Protein 2W2J (pdb70)

InterPro domains:
  IPR001148 Alpha carbonic anhydrase domain [PF00194] (36-288)
  IPR001148 Alpha carbonic anhydrase domain [PS51144] (27-289)
  IPR001148 Alpha carbonic anhydrase domain [SM01057] (29-289)
  IPR018338 Carbonic anhydrase, alpha-class, conserved site [PS00162] (127-143)
  IPR023561 Carbonic anhydrase, alpha-class [PTHR18952] (27-283)
  IPR036398 Alpha carbonic anhydrase domain superfamily [G3DSA:3.10.200.10] (23-290)
  IPR036398 Alpha carbonic anhydrase domain superfamily [SSF51069] (28-289)
  IPR041877 Carbonic anhydrase-related protein VIII [cd03120] (35-289)

Sequence (268 aa):
EEEGVEWGYEEGVEWGLVFPDANGEYQSPINLNNSREARYDPSLLDVRRLSPNYVVCRDCCEVTTNDGHTIQVILKKSKKSVLSGGPLPQGHEFELYEVRFHWGRENQRGSEHTVNFKAFPMELHLLIHWNSTLFGSIDEAVGKPHGIAIIALFVQQIGKEHVGLKAVTEEILQDIQYKGKSKTIPCFNPNNTLLPDPLLRDYWVVYEGSLTIPPCSEGVTWILFRYPLTISQLQIEEEFRRRLRRTHVKGAELVEGCDGILGDNFRPTQPLSDRVIRAAFQ

CATH classification: 3.10.200.10

Secondary structure (DSSP, 8-state):
-TTS----SSSS--GGGT-GGGG-SS-S--EE-GGG-EE-GGGGSS--EEE---BSSEEEEE-SS-EEEE--S-SEEESTTSPTT--EEEEEEEEEE-SSTT---SSEETTB--SEEEEEEEEETTT-SSHHHHTTSTT-EEEEEEEEEESS--HHHHHHHTTGGGG-STTEEEEES-B-GGGGS--TT---EEEEEEE-SSTT--EEEEEEEESSPEEE-HHHHHHHTT-BSS-TTPPPPTT--SB--S--PPP---TTPPPEES--

Organism: Homo sapiens (NCBI:txid9606)

Nearest PDB structures (foldseek):
  2w2j-assembly1_A  TM=1.004E+00  e=1.366E-61  Homo sapiens
  6zr9-assembly1_A  TM=9.355E-01  e=5.273E-34  Homo sapiens
  1crm-assembly1_A  TM=9.340E-01  e=7.245E-30  Homo sapiens
  2nmx-assembly1_A  TM=8.909E-01  e=4.800E-30  Homo sapiens
  7pri-assembly2_BBB  TM=8.087E-01  e=4.553E-24  Schistosoma mansoni

B-factor: mean 27.1, std 12.76, range [6.45, 101.2]

Foldseek 3Di:
DVVPADDFDWDHDDLCVPQVQQPDDFADDAEAEPVQAAADQQLVVPPWDWQWDKFQWWKWADQLQWIKIAGDQPTWIDGRPADPPWTWGFGIKTKWAALDQQATDQYHYNNGHGGMKMKGKTATVVVDPDLVRLAQDASGIEIEMAGEHADDAQPLCCQPLVCLVQHQARPGMDRGRIHTCVSQAPDPVQFKWKWWWHFDQDPSGHTNYIYIYGPDHHYHHPSSVVSLFSHFSHGPPDDDDPRDDRTHHNSYRHHDDNRPIHMHINDD

Solvent-accessible surface area: 12419 Å² total; per-residue (Å²): 106,112,164,70,52,75,44,30,50,64,116,61,90,124,37,18,122,58,41,104,68,13,104,35,105,72,3,0,0,1,30,0,43,39,209,105,19,167,81,29,84,56,2,94,119,80,149,11,34,16,91,11,65,70,1,169,115,3,70,0,20,0,34,4,27,1,0,20,0,41,11,42,19,140,0,34,0,26,7,12,28,11,32,159,51,33,74,2,39,0,65,5,0,34,0,2,0,0,69,94,52,138,90,0,5,3,0,21,23,67,162,114,29,19,12,0,0,0,4,0,15,0,27,0,41,71,87,43,66,38,31,121,99,0,47,41,92,102,93,0,3,0,3,0,0,0,3,0,59,47,39,159,84,20,116,16,0,45,39,0,4,106,25,2,71,72,0,25,51,78,63,92,59,80,104,5,104,45,2,48,0,59,52,0,14,5,78,96,162,81,55,55,9,8,0,2,81,2,0,21,6,25,12,62,0,8,50,29,2,8,0,0,0,0,130,110,23,15,32,0,20,73,100,0,0,72,47,1,37,118,2,75,28,65,86,149,73,40,165,101,57,97,69,27,70,5,41,3,4,24,0,55,16,95,66,41,99,49,53,112,27,90,5,61,5,11,36,196

Radius of gyration: 17.71 Å; Cα contacts (8 Å, |Δi|>4): 703; chains: 1; bounding box: 44×37×47 Å

Structure (mmCIF, N/CA/C/O backbone):
data_2W2J
#
_entry.id   2W2J
#
_cell.length_a   44.267
_cell.length_b   73.854
_cell.length_c   87.908
_cell.angle_alpha   90.00
_cell.angle_beta   90.00
_cell.angle_gamma   90.00
#
_symmetry.space_group_name_H-M   'P 21 21 21'
#
loop_
_entity.id
_entity.type
_entity.pdbx_description
1 polymer 'CARBONIC ANHYDRASE-RELATED PROTEIN'
2 non-polymer 'CHLORIDE ION'
3 non-polymer GLYCEROL
4 non-polymer 'UNKNOWN ATOM OR ION'
5 water water
#
loop_
_atom_site.group_PDB
_atom_site.id
_atom_site.type_symbol
_atom_site.label_atom_id
_atom_site.label_alt_id
_atom_site.label_comp_id
_atom_site.label_asym_id
_atom_site.label_entity_id
_atom_site.label_seq_id
_atom_site.pdbx_PDB_ins_code
_atom_site.Cartn_x
_atom_site.Cartn_y
_atom_site.Cartn_z
_atom_site.occupancy
_atom_site.B_iso_or_equiv
_atom_site.auth_seq_id
_atom_site.auth_comp_id
_atom_site.auth_asym_id
_atom_site.auth_atom_id
_atom_site.pdbx_PDB_model_num
ATOM 1 N N . GLU A 1 24 ? 13.229 34.076 1.265 1.00 62.48 23 GLU A N 1
ATOM 2 C CA . GLU A 1 24 ? 14.212 33.180 1.863 1.00 64.63 23 GLU A CA 1
ATOM 3 C C . GLU A 1 24 ? 15.352 32.889 0.888 1.00 65.10 23 GLU A C 1
ATOM 4 O O . GLU A 1 24 ? 16.431 33.474 0.990 1.00 66.73 23 GLU A O 1
ATOM 6 N N . GLU A 1 25 ? 15.106 31.987 -0.058 1.00 62.75 24 GLU A N 1
ATOM 7 C CA . GLU A 1 25 ? 16.086 31.678 -1.097 1.00 59.03 24 GLU A CA 1
ATOM 8 C C . GLU A 1 25 ? 16.161 32.820 -2.107 1.00 52.34 24 GLU A C 1
ATOM 9 O O . GLU A 1 25 ? 17.042 32.853 -2.967 1.00 57.03 24 GLU A O 1
ATOM 11 N N . GLU A 1 26 ? 15.228 33.757 -1.987 1.00 51.30 25 GLU A N 1
ATOM 12 C CA . GLU A 1 26 ? 15.156 34.903 -2.877 1.00 41.85 25 GLU A CA 1
ATOM 13 C C . GLU A 1 26 ? 15.840 36.128 -2.265 1.00 43.67 25 GLU A C 1
ATOM 14 O O . GLU A 1 26 ? 15.560 37.265 -2.642 1.00 43.55 25 GLU A O 1
ATOM 20 N N . GLY A 1 27 ? 16.731 35.888 -1.310 1.00 44.22 26 GLY A N 1
ATOM 21 C CA . GLY A 1 27 ? 17.541 36.952 -0.744 1.00 46.12 26 GLY A CA 1
ATOM 22 C C . GLY A 1 27 ? 16.909 37.686 0.421 1.00 46.68 26 GLY A C 1
ATOM 23 O O . GLY A 1 27 ? 17.435 38.698 0.887 1.00 51.12 26 GLY A O 1
ATOM 24 N N . VAL A 1 28 ? 15.777 37.189 0.903 1.00 42.49 27 VAL A N 1
ATOM 25 C CA . VAL A 1 28 ? 15.113 37.849 2.017 1.00 38.98 27 VAL A CA 1
ATOM 26 C C . VAL A 1 28 ? 15.776 37.513 3.342 1.00 38.51 27 VAL A C 1
ATOM 27 O O . VAL A 1 28 ? 15.680 36.390 3.840 1.00 39.77 27 VAL A O 1
ATOM 31 N N . GLU A 1 29 ? 16.467 38.495 3.899 1.00 38.49 28 GLU A N 1
ATOM 32 C CA . GLU A 1 29 ? 16.989 38.371 5.242 1.00 43.20 28 GLU A CA 1
ATOM 33 C C . GLU A 1 29 ? 16.103 39.232 6.114 1.00 40.30 28 GLU A C 1
ATOM 34 O O . GLU A 1 29 ? 15.671 40.305 5.696 1.00 51.69 28 GLU A O 1
ATOM 36 N N . TRP A 1 30 ? 15.797 38.752 7.307 1.00 24.47 29 TRP A N 1
ATOM 37 C CA . TRP A 1 30 ? 15.083 39.568 8.265 1.00 23.42 29 TRP A CA 1
ATOM 38 C C . TRP A 1 30 ? 15.917 39.704 9.521 1.00 24.03 29 TRP A C 1
ATOM 39 O O . TRP A 1 30 ? 16.779 38.877 9.792 1.00 29.25 29 TRP A O 1
ATOM 50 N N . GLY A 1 31 ? 15.671 40.764 10.280 1.00 22.02 30 GLY A N 1
ATOM 51 C CA . GLY A 1 31 ? 16.419 41.023 11.489 1.00 19.92 30 GLY A CA 1
ATOM 52 C C . GLY A 1 31 ? 15.786 42.104 12.336 1.00 24.42 30 GLY A C 1
ATOM 53 O O . GLY A 1 31 ? 14.600 42.408 12.195 1.00 23.17 30 GLY A O 1
ATOM 54 N N . TYR A 1 32 ? 16.591 42.692 13.213 1.00 18.47 31 TYR A N 1
ATOM 55 C CA . TYR A 1 32 ? 16.084 43.613 14.220 1.00 20.17 31 TYR A CA 1
ATOM 56 C C . TYR A 1 32 ? 16.645 45.017 14.028 1.00 22.16 31 TYR A C 1
ATOM 57 O O . TYR A 1 32 ? 16.328 45.930 14.792 1.00 29.49 31 TYR A O 1
ATOM 66 N N . GLU A 1 33 ? 17.470 45.184 13.007 1.00 22.63 32 GLU A N 1
ATOM 67 C CA . GLU A 1 33 ? 18.064 46.492 12.735 1.00 20.57 32 GLU A CA 1
ATOM 68 C C . GLU A 1 33 ? 17.421 47.101 11.495 1.00 26.83 32 GLU A C 1
ATOM 69 O O . GLU A 1 33 ? 16.230 47.407 11.513 1.00 36.05 32 GLU A O 1
ATOM 75 N N . GLU A 1 34 ? 18.174 47.286 10.421 1.00 33.20 33 GLU A N 1
ATOM 76 C CA . GLU A 1 34 ? 17.566 47.774 9.188 1.00 43.48 33 GLU A CA 1
ATOM 77 C C . GLU A 1 34 ? 17.092 46.599 8.339 1.00 50.11 33 GLU A C 1
ATOM 78 O O . GLU A 1 34 ? 17.627 45.497 8.443 1.00 59.62 33 GLU A O 1
ATOM 84 N N . GLY A 1 35 ? 16.081 46.833 7.510 1.00 42.49 34 GLY A N 1
ATOM 85 C CA . GLY A 1 35 ? 15.501 45.782 6.692 1.00 37.65 34 GLY A CA 1
ATOM 86 C C . GLY A 1 35 ? 14.053 46.081 6.353 1.00 36.04 34 GLY A C 1
ATOM 87 O O . GLY A 1 35 ? 13.471 47.031 6.875 1.00 34.15 34 GLY A O 1
ATOM 88 N N . VAL A 1 36 ? 13.468 45.281 5.467 1.00 38.83 35 VAL A N 1
ATOM 89 C CA . VAL A 1 36 ? 12.068 45.460 5.102 1.00 39.62 35 VAL A CA 1
ATOM 90 C C . VAL A 1 36 ? 11.177 45.219 6.319 1.00 31.91 35 VAL A C 1
ATOM 91 O O . VAL A 1 36 ? 11.492 44.373 7.155 1.00 30.67 35 VAL A O 1
ATOM 95 N N . GLU A 1 37 ? 10.086 45.975 6.428 1.00 33.68 36 GLU A N 1
ATOM 96 C CA . GLU A 1 37 ? 9.074 45.716 7.449 1.00 29.60 36 GLU A CA 1
ATOM 97 C C . GLU A 1 37 ? 8.630 44.271 7.287 1.00 26.02 36 GLU A C 1
ATOM 98 O O . GLU A 1 37 ? 8.400 43.828 6.168 1.00 26.10 36 GLU A O 1
ATOM 104 N N . TRP A 1 38 ? 8.510 43.537 8.389 1.00 23.65 37 TRP A N 1
ATOM 105 C CA . TRP A 1 38 ? 8.247 42.097 8.282 1.00 25.26 37 TRP A CA 1
ATOM 106 C C . TRP A 1 38 ? 6.941 41.824 7.540 1.00 26.23 37 TRP A C 1
ATOM 107 O O . TRP A 1 38 ? 6.860 40.879 6.761 1.00 26.96 37 TRP A O 1
ATOM 118 N N 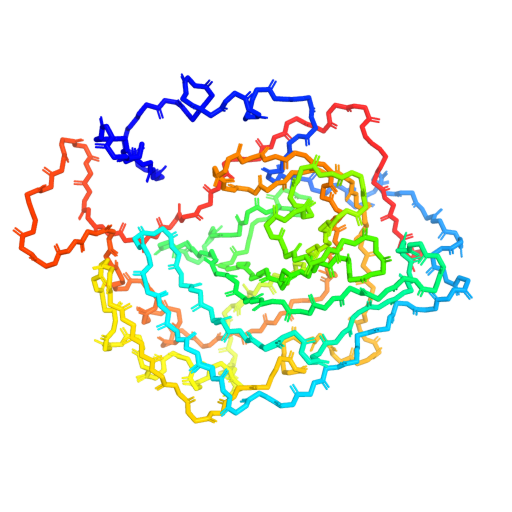. GLY A 1 39 ? 5.930 42.655 7.779 1.00 26.09 38 GLY A N 1
ATOM 119 C CA . GLY A 1 39 ? 4.624 42.482 7.160 1.00 24.00 38 GLY A CA 1
ATOM 120 C C . GLY A 1 39 ? 4.604 42.548 5.640 1.00 22.83 38 GLY A C 1
ATOM 121 O O . GLY A 1 39 ? 3.666 42.075 5.013 1.00 26.22 38 GLY A O 1
ATOM 122 N N . LEU A 1 40 ? 5.638 43.131 5.045 1.00 29.00 39 LEU A N 1
ATOM 123 C CA . LEU A 1 40 ? 5.730 43.227 3.592 1.00 30.13 39 LEU A CA 1
ATOM 124 C C . LEU A 1 40 ? 6.120 41.898 2.954 1.00 30.38 39 LEU A C 1
ATOM 125 O O . LEU A 1 40 ? 5.896 41.681 1.766 1.00 33.40 39 LEU A O 1
ATOM 130 N N . VAL A 1 41 ? 6.702 41.007 3.749 1.00 27.98 40 VAL A N 1
ATOM 131 C CA . VAL A 1 41 ? 7.215 39.745 3.235 1.00 32.37 40 VAL A CA 1
ATOM 132 C C . VAL A 1 41 ? 6.608 38.531 3.944 1.00 31.36 40 VAL A C 1
ATOM 133 O O . VAL A 1 41 ? 6.565 37.429 3.394 1.00 32.64 40 VAL A O 1
ATOM 137 N N . PHE A 1 42 ? 6.147 38.741 5.171 1.00 23.45 41 PHE A N 1
ATOM 138 C CA . PHE A 1 42 ? 5.534 37.689 5.967 1.00 21.32 41 PHE A CA 1
ATOM 139 C C . PHE A 1 42 ? 4.108 38.109 6.304 1.00 23.31 41 PHE A C 1
ATOM 140 O O . PHE A 1 42 ? 3.878 38.807 7.293 1.00 23.95 41 PHE A O 1
ATOM 148 N N . PRO A 1 43 ? 3.146 37.698 5.462 1.00 26.50 42 PRO A N 1
ATOM 149 C CA . PRO A 1 43 ? 1.757 38.164 5.540 1.00 27.98 42 PRO A CA 1
ATOM 150 C C . PRO A 1 43 ? 1.112 37.976 6.913 1.00 25.97 42 PRO A C 1
ATOM 151 O O . PRO A 1 43 ? 0.303 38.813 7.312 1.00 27.75 42 PRO A O 1
ATOM 155 N N . ASP A 1 44 ? 1.446 36.898 7.616 1.00 21.94 43 ASP A N 1
ATOM 156 C CA . ASP A 1 44 ? 0.863 36.653 8.935 1.00 20.33 43 ASP A CA 1
ATOM 157 C C . ASP A 1 44 ? 1.235 37.740 9.935 1.00 20.50 43 ASP A C 1
ATOM 158 O O . ASP A 1 44 ? 0.539 37.915 10.929 1.00 20.93 43 ASP A O 1
ATOM 163 N N . ALA A 1 45 ? 2.333 38.464 9.680 1.00 22.48 44 ALA A N 1
ATOM 164 C CA . ALA A 1 45 ? 2.793 39.515 10.589 1.00 21.02 44 ALA A CA 1
ATOM 165 C C . ALA A 1 45 ? 1.787 40.671 10.652 1.00 22.21 44 ALA A C 1
ATOM 166 O O . ALA A 1 45 ? 1.822 41.484 11.568 1.00 23.96 44 ALA A O 1
ATOM 168 N N . ASN A 1 46 ? 0.893 40.715 9.672 1.00 22.15 45 ASN A N 1
ATOM 169 C CA . ASN A 1 46 ? -0.147 41.734 9.579 1.00 24.34 45 ASN A CA 1
ATOM 170 C C . ASN A 1 46 ? -1.447 41.345 10.278 1.00 25.48 45 ASN A C 1
ATOM 171 O O . ASN A 1 46 ? -2.473 42.027 10.132 1.00 28.39 45 ASN A O 1
ATOM 176 N N . GLY A 1 47 ? -1.411 40.246 11.026 1.00 22.97 46 GLY A N 1
ATOM 177 C CA . GLY A 1 47 ? -2.581 39.777 11.748 1.00 20.54 46 GLY A CA 1
ATOM 178 C C . GLY A 1 47 ? -2.979 40.680 12.903 1.00 23.73 46 GLY A C 1
ATOM 179 O O . GLY A 1 47 ? -2.261 41.611 13.287 1.00 24.17 46 GLY A O 1
ATOM 180 N N . GLU A 1 48 ? -4.139 40.383 13.469 1.00 21.95 47 GLU A N 1
ATOM 181 C CA . GLU A 1 48 ? -4.727 41.209 14.509 1.00 26.88 47 GLU A CA 1
ATOM 182 C C . GLU A 1 48 ? -4.254 40.797 15.900 1.00 22.64 47 GLU A C 1
ATOM 183 O O . GLU A 1 48 ? -4.380 41.560 16.869 1.00 19.34 47 GLU A O 1
ATOM 189 N N . TYR A 1 49 ? -3.697 39.592 15.999 1.00 17.80 48 TYR A N 1
ATOM 190 C CA . TYR A 1 49 ? -3.408 39.018 17.301 1.00 14.24 48 TYR A CA 1
ATOM 191 C C . TYR A 1 49 ? -1.943 38.589 17.392 1.00 15.58 48 TYR A C 1
ATOM 192 O O . TYR A 1 49 ? -1.583 37.398 17.498 1.00 16.11 48 TYR A O 1
ATOM 201 N N . GLN A 1 50 ? -1.093 39.600 17.361 1.00 15.68 49 GLN A N 1
ATOM 202 C CA . GLN A 1 50 ? 0.345 39.365 17.326 1.00 15.19 49 GLN A CA 1
ATOM 203 C C . GLN A 1 50 ? 1.002 39.417 18.707 1.00 14.06 49 GLN A C 1
ATOM 204 O O . GLN A 1 50 ? 0.411 39.892 19.683 1.00 15.18 49 GLN A O 1
ATOM 210 N N . SER A 1 51 ? 2.246 38.937 18.769 1.00 13.45 50 SER A N 1
ATOM 211 C CA . SER A 1 51 ? 3.040 38.920 19.996 1.00 12.77 50 SER A CA 1
ATOM 212 C C . SER A 1 51 ? 4.408 39.528 19.677 1.00 10.69 50 SER A C 1
ATOM 213 O O . SER A 1 51 ? 4.838 39.498 18.527 1.00 14.95 50 SER A O 1
ATOM 216 N N . PRO A 1 52 ? 5.100 40.073 20.685 1.00 10.56 51 PRO A N 1
ATOM 217 C CA . PRO A 1 52 ? 4.731 40.086 22.094 1.00 10.66 51 PRO A CA 1
ATOM 218 C C . PRO A 1 52 ? 3.812 41.254 22.420 1.00 12.68 51 PRO A C 1
ATOM 219 O O . PRO A 1 52 ? 3.430 42.013 21.526 1.00 13.63 51 PRO A O 1
ATOM 223 N N . ILE A 1 53 ? 3.467 41.375 23.691 1.00 13.17 52 ILE A N 1
ATOM 224 C CA . ILE A 1 53 ? 2.596 42.447 24.159 1.00 13.22 52 ILE A CA 1
ATOM 225 C C . ILE A 1 53 ? 3.125 42.956 25.482 1.00 14.68 52 ILE A C 1
ATOM 226 O O . ILE A 1 53 ? 3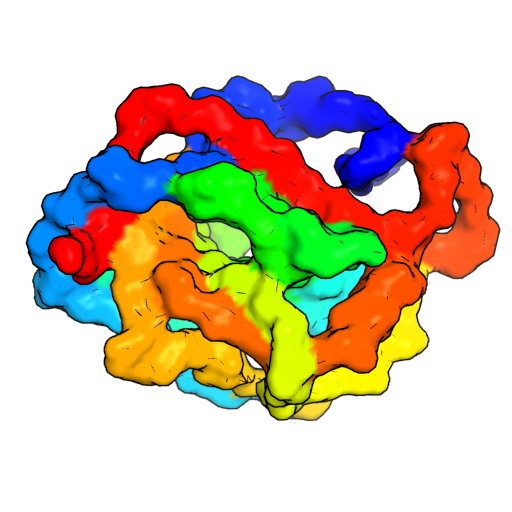.980 42.320 26.110 1.00 13.24 52 ILE A O 1
ATOM 231 N N . ASN A 1 54 ? 2.632 44.117 25.895 1.00 11.88 53 ASN A N 1
ATOM 232 C CA . ASN A 1 54 ? 2.727 44.511 27.281 1.00 13.99 53 ASN A CA 1
ATOM 233 C C . ASN A 1 54 ? 1.614 43.855 28.061 1.00 17.19 53 ASN A C 1
ATOM 234 O O . ASN A 1 54 ? 0.444 43.901 27.668 1.00 18.75 53 ASN A O 1
ATOM 239 N N . LEU A 1 55 ? 1.982 43.263 29.186 1.00 16.74 54 LEU A N 1
ATOM 240 C CA . LEU A 1 55 ? 1.024 42.638 30.071 1.00 16.8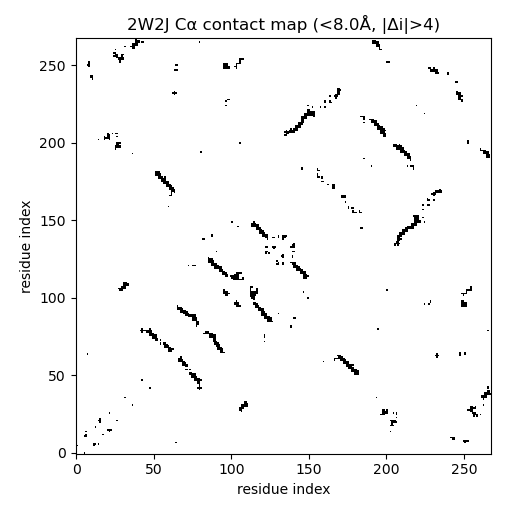0 54 LEU A CA 1
ATOM 241 C C . LEU A 1 55 ? 0.772 43.557 31.259 1.00 19.31 54 LEU A C 1
ATOM 242 O O . LEU A 1 55 ? 1.633 43.743 32.114 1.00 18.90 54 LEU A O 1
ATOM 247 N N A ASN A 1 56 ? -0.432 44.109 31.299 0.50 19.58 55 ASN A N 1
ATOM 248 N N B ASN A 1 56 ? -0.395 44.185 31.308 0.50 20.34 55 ASN A N 1
ATOM 249 C CA A ASN A 1 56 ? -0.874 44.937 32.402 0.50 22.06 55 ASN A CA 1
ATOM 250 C CA B ASN A 1 56 ? -0.714 45.007 32.468 0.50 21.60 55 ASN A CA 1
ATOM 251 C C A ASN A 1 56 ? -1.448 43.997 33.445 0.50 22.51 55 ASN A C 1
ATOM 252 C C B ASN A 1 56 ? -1.448 44.134 33.475 0.50 21.96 55 ASN A C 1
ATOM 253 O O A ASN A 1 56 ? -2.490 43.382 33.212 0.50 19.74 55 ASN A O 1
ATOM 254 O O B ASN A 1 56 ? -2.579 43.706 33.243 0.50 20.67 55 ASN A O 1
ATOM 263 N N . SER A 1 57 ? -0.768 43.852 34.578 1.00 23.73 56 SER A N 1
ATOM 264 C CA . SER A 1 57 ? -1.180 42.836 35.527 1.00 21.51 56 SER A CA 1
ATOM 265 C C . SER A 1 57 ? -2.563 43.091 36.105 1.00 24.62 56 SER A C 1
ATOM 266 O O . SER A 1 57 ? -3.291 42.142 36.408 1.00 24.25 56 SER A O 1
ATOM 269 N N . ARG A 1 58 ? -2.939 44.360 36.210 1.00 22.23 57 ARG A N 1
ATOM 270 C CA . ARG A 1 58 ? -4.247 44.721 36.766 1.00 22.87 57 ARG A CA 1
ATOM 271 C C . ARG A 1 58 ? -5.402 44.419 35.817 1.00 28.10 57 ARG A C 1
ATOM 272 O O . ARG A 1 58 ? -6.543 44.280 36.249 1.00 32.70 57 ARG A O 1
ATOM 280 N N . GLU A 1 59 ? -5.111 44.334 34.525 1.00 24.58 58 GLU A N 1
ATOM 281 C CA . GLU A 1 59 ? -6.130 44.024 33.535 1.00 24.92 58 GLU A CA 1
ATOM 282 C C . GLU A 1 59 ? -6.297 42.519 33.327 1.00 22.65 58 GLU A C 1
ATOM 283 O O . GLU A 1 59 ? -7.228 42.087 32.651 1.00 25.00 58 GLU A O 1
ATOM 289 N N . ALA A 1 60 ? -5.387 41.718 33.883 1.00 21.61 59 ALA A N 1
ATOM 290 C CA . ALA A 1 60 ? -5.504 40.260 33.772 1.00 20.38 59 ALA A CA 1
ATOM 291 C C . ALA A 1 60 ? -6.714 39.751 34.541 1.00 21.72 59 ALA A C 1
ATOM 292 O O . ALA A 1 60 ? -6.975 40.187 35.656 1.00 23.53 59 ALA A O 1
ATOM 294 N N . ARG A 1 61 ? -7.441 38.809 33.957 1.00 19.78 60 ARG A N 1
ATOM 295 C CA . ARG A 1 61 ? -8.651 38.327 34.595 1.00 19.55 60 ARG A CA 1
ATOM 296 C C . ARG A 1 61 ? -8.374 36.949 35.168 1.00 20.58 60 ARG A C 1
ATOM 297 O O . ARG A 1 61 ? -7.949 36.051 34.448 1.00 21.23 60 ARG A O 1
ATOM 305 N N . TYR A 1 62 ? -8.583 36.787 36.468 1.00 21.73 61 TYR A N 1
ATOM 306 C CA . TYR A 1 62 ? -8.480 35.468 37.083 1.00 24.68 61 TYR A CA 1
ATOM 307 C C . TYR A 1 62 ? -9.489 34.487 36.474 1.00 24.12 61 TYR A C 1
ATOM 308 O O . TYR A 1 62 ? -10.685 34.767 36.441 1.00 21.91 61 TYR A O 1
ATOM 317 N N . ASP A 1 63 ? -8.990 33.348 35.994 1.00 20.96 62 ASP A N 1
ATOM 318 C CA . ASP A 1 63 ? -9.820 32.256 35.490 1.00 20.68 62 ASP A CA 1
ATOM 319 C C . ASP A 1 63 ? -9.638 30.990 36.323 1.00 26.93 62 ASP A C 1
ATOM 320 O O . ASP A 1 63 ? -8.652 30.266 36.168 1.00 26.64 62 ASP A O 1
ATOM 325 N N . PRO A 1 64 ? -10.607 30.705 37.204 1.00 26.35 63 PRO A N 1
ATOM 326 C CA . PRO A 1 64 ? -10.464 29.571 38.115 1.00 24.79 63 PRO A CA 1
ATOM 327 C C . PRO A 1 64 ? -10.313 28.270 37.344 1.00 23.86 63 PRO A C 1
ATOM 328 O O . PRO A 1 64 ? -9.770 27.306 37.884 1.00 27.83 63 PRO A O 1
ATOM 332 N N . SER A 1 65 ? -10.771 28.238 36.095 1.00 23.12 64 SER A N 1
ATOM 333 C CA . SER A 1 65 ? -10.702 26.999 35.321 1.00 25.19 64 SER A CA 1
ATOM 334 C C . SER A 1 65 ? -9.269 26.605 34.928 1.00 24.21 64 SER A C 1
ATOM 335 O O . SER A 1 65 ? -9.026 25.460 34.554 1.00 23.16 64 SER A O 1
ATOM 338 N N . LEU A 1 66 ? -8.322 27.539 35.024 1.00 23.08 65 LEU A N 1
ATOM 339 C CA . LEU A 1 66 ? -6.908 27.214 34.761 1.00 19.61 65 LEU A CA 1
ATOM 340 C C . LEU A 1 66 ? -6.303 26.273 35.803 1.00 24.22 65 LEU A C 1
ATOM 341 O O . LEU A 1 66 ? -5.185 25.764 35.634 1.00 23.95 65 LEU A O 1
ATOM 346 N N . LEU A 1 67 ? -7.043 26.062 36.883 1.00 24.96 66 LEU A N 1
ATOM 347 C CA . LEU A 1 67 ? -6.594 25.218 37.974 1.00 28.80 66 LEU A CA 1
ATOM 348 C C . LEU A 1 67 ? -7.284 23.859 37.953 1.00 28.21 66 LEU A C 1
ATOM 349 O O . LEU A 1 67 ? -6.944 22.982 38.749 1.00 32.00 66 LEU A O 1
ATOM 354 N N . ASP A 1 68 ? -8.236 23.680 37.035 1.00 25.21 67 ASP A N 1
ATOM 355 C CA . ASP A 1 68 ? -8.976 22.414 36.921 1.00 30.81 67 ASP A CA 1
ATOM 356 C C . ASP A 1 68 ? -7.999 21.254 36.783 1.00 31.16 67 ASP A C 1
ATOM 357 O O . ASP A 1 68 ? -8.147 20.204 37.417 1.00 32.71 67 ASP A O 1
ATOM 362 N N . VAL A 1 69 ? -7.015 21.447 35.912 1.00 25.84 68 VAL A N 1
ATOM 363 C CA . VAL A 1 69 ? -5.854 20.574 35.823 1.00 24.55 68 VAL A CA 1
ATOM 364 C C . VAL A 1 69 ? -4.649 21.492 35.903 1.00 27.77 68 VAL A C 1
ATOM 365 O O . VAL A 1 69 ? -4.448 22.334 35.026 1.00 27.37 68 VAL A O 1
ATOM 369 N N A ARG A 1 70 ? -3.860 21.352 36.963 0.50 29.67 69 ARG A N 1
ATOM 370 N N B ARG A 1 70 ? -3.855 21.341 36.960 0.50 29.65 69 ARG A N 1
ATOM 371 C CA A ARG A 1 70 ? -2.692 22.209 37.148 0.50 30.84 69 ARG A CA 1
ATOM 372 C CA B ARG A 1 70 ? -2.670 22.177 37.149 0.50 31.19 69 ARG A CA 1
ATOM 373 C C A ARG A 1 70 ? -1.729 22.089 35.977 0.50 28.03 69 ARG A C 1
ATOM 374 C C B ARG A 1 70 ? -1.751 22.088 35.942 0.50 28.01 69 ARG A C 1
ATOM 375 O O A ARG A 1 70 ? -1.475 20.996 35.472 0.50 26.32 69 ARG A O 1
ATOM 376 O O B ARG A 1 70 ? -1.548 21.014 35.378 0.50 26.24 69 ARG A O 1
ATOM 391 N N . LEU A 1 71 ? -1.198 23.226 35.543 1.00 22.28 70 LEU A N 1
ATOM 392 C CA . LEU A 1 71 ? -0.216 23.248 34.481 1.00 20.29 70 LEU A CA 1
ATOM 393 C C . LEU A 1 71 ? 0.897 22.290 34.884 1.00 22.19 70 LEU A C 1
ATOM 394 O O . LEU A 1 71 ? 1.423 22.364 35.996 1.00 26.80 70 LEU A O 1
ATOM 399 N N . SER A 1 72 ? 1.249 21.389 33.985 1.00 19.28 71 SER A N 1
ATOM 400 C CA . SER A 1 72 ? 2.151 20.298 34.346 1.00 22.45 71 SER A CA 1
ATOM 401 C C . SER A 1 72 ? 3.298 20.160 33.367 1.00 21.77 71 SER A C 1
ATOM 402 O O . SER A 1 72 ? 3.178 19.490 32.351 1.00 23.36 71 SER A O 1
ATOM 405 N N . PRO A 1 73 ? 4.426 20.823 33.664 1.00 24.99 72 PRO A N 1
ATOM 406 C CA . PRO A 1 73 ? 5.643 20.646 32.882 1.00 23.95 72 PRO A CA 1
ATOM 407 C C . PRO A 1 73 ? 6.341 19.389 33.374 1.00 33.14 72 PRO A C 1
ATOM 408 O O . PRO A 1 73 ? 6.793 19.344 34.516 1.00 47.02 72 PRO A O 1
ATOM 412 N N . ASN A 1 74 ? 6.403 18.374 32.528 1.00 23.99 73 ASN A N 1
ATOM 413 C CA . ASN A 1 74 ? 7.044 17.120 32.872 1.00 26.70 73 ASN A CA 1
ATOM 414 C C . ASN A 1 74 ? 8.311 17.034 32.037 1.00 21.23 73 ASN A C 1
ATOM 415 O O . ASN A 1 74 ? 8.311 16.466 30.938 1.00 22.88 73 ASN A O 1
ATOM 420 N N . TYR A 1 75 ? 9.369 17.651 32.546 1.00 22.52 74 TYR A N 1
ATOM 421 C CA . TYR A 1 75 ? 10.596 17.818 31.789 1.00 24.60 74 TYR A CA 1
ATOM 422 C C . TYR A 1 75 ? 11.658 16.837 32.255 1.00 27.36 74 TYR A C 1
ATOM 423 O O . TYR A 1 75 ? 11.715 16.472 33.434 1.00 28.47 74 TYR A O 1
ATOM 432 N N . VAL A 1 76 ? 12.503 16.417 31.323 1.00 23.06 75 VAL A N 1
ATOM 433 C CA . VAL A 1 76 ? 13.568 15.479 31.640 1.00 23.08 75 VAL A CA 1
ATOM 434 C C . VAL A 1 76 ? 14.864 15.952 31.010 1.00 25.52 75 VAL A C 1
ATOM 435 O O . VAL A 1 76 ? 14.857 16.785 30.104 1.00 23.26 75 VAL A O 1
ATOM 439 N N . VAL A 1 77 ? 15.984 15.432 31.503 1.00 24.61 76 VAL A N 1
ATOM 440 C CA . VAL A 1 77 ? 17.275 15.777 30.939 1.00 24.63 76 VAL A CA 1
ATOM 441 C C . VAL A 1 77 ? 17.327 15.364 29.471 1.00 23.73 76 VAL A C 1
ATOM 442 O O . VAL A 1 77 ? 16.815 14.301 29.092 1.00 25.22 76 VAL A O 1
ATOM 446 N N . CYS A 1 78 ? 17.948 16.203 28.648 1.00 22.97 77 CYS A N 1
ATOM 447 C CA . CYS A 1 78 ? 18.161 15.880 27.237 1.00 22.29 77 CYS A CA 1
ATOM 448 C C . CYS A 1 78 ? 19.633 15.606 26.964 1.00 25.70 77 CYS A C 1
ATOM 449 O O . CYS A 1 78 ? 20.482 16.422 27.310 1.00 24.41 77 CYS A O 1
ATOM 452 N N . ARG A 1 79 ? 19.916 14.471 26.334 1.00 25.67 78 ARG A N 1
ATOM 453 C CA . ARG A 1 79 ? 21.299 14.083 26.023 1.00 25.41 78 ARG A CA 1
ATOM 454 C C . ARG A 1 79 ? 21.497 13.955 24.520 1.00 32.47 78 ARG A C 1
ATOM 455 O O . ARG A 1 79 ? 22.383 13.239 24.049 1.00 41.03 78 ARG A O 1
ATOM 463 N N . ASP A 1 80 ? 20.626 14.608 23.772 1.00 28.44 79 ASP A N 1
ATOM 464 C CA . ASP A 1 80 ? 20.692 14.649 22.326 1.00 33.20 79 ASP A CA 1
ATOM 465 C C . ASP A 1 80 ? 20.312 16.080 22.006 1.00 33.23 79 ASP A C 1
ATOM 466 O O . ASP A 1 80 ? 19.183 16.356 21.600 1.00 36.75 79 ASP A O 1
ATOM 471 N N A CYS A 1 81 ? 21.228 17.019 22.236 0.65 35.03 80 CYS A N 1
ATOM 472 N N B CYS A 1 81 ? 21.291 16.962 22.176 0.35 34.47 80 CYS A N 1
ATOM 473 C CA A CYS A 1 81 ? 20.875 18.433 22.067 0.65 33.74 80 CYS A CA 1
ATOM 474 C CA B CYS A 1 81 ? 21.080 18.394 22.115 0.35 31.63 80 CYS A CA 1
ATOM 475 C C A CYS A 1 81 ? 21.918 19.336 21.411 0.65 27.56 80 CYS A C 1
ATOM 476 C C B CYS A 1 81 ? 21.979 19.037 21.071 0.35 27.68 80 CYS A C 1
ATOM 477 O O A CYS A 1 81 ? 23.071 19.406 21.823 0.65 32.68 80 CYS A O 1
ATOM 478 O O B CYS A 1 81 ? 23.121 18.617 20.873 0.35 24.52 80 CYS A O 1
ATOM 483 N N . GLU A 1 82 ? 21.454 20.052 20.396 1.00 25.86 81 GLU A N 1
ATOM 484 C CA . GLU A 1 82 ? 22.255 20.863 19.502 1.00 24.42 81 GLU A CA 1
ATOM 485 C C . GLU A 1 82 ? 21.944 22.332 19.787 1.00 25.13 81 GLU A C 1
ATOM 486 O O . GLU A 1 82 ? 20.769 22.689 19.956 1.00 23.34 81 GLU A O 1
ATOM 492 N N . VAL A 1 83 ? 22.976 23.175 19.835 1.00 21.19 82 VAL A N 1
ATOM 493 C CA . VAL A 1 83 ? 22.807 24.624 20.009 1.00 19.36 82 VAL A CA 1
ATOM 494 C C . VAL A 1 83 ? 23.260 25.317 18.727 1.00 24.58 82 VAL A C 1
ATOM 495 O O . VAL A 1 83 ? 24.342 25.028 18.219 1.00 23.36 82 VAL A O 1
ATOM 499 N N A THR A 1 84 ? 22.439 26.220 18.199 0.50 19.06 83 THR A N 1
ATOM 500 N N B THR A 1 84 ? 22.445 26.237 18.216 0.50 18.84 83 THR A N 1
ATOM 501 C CA A THR A 1 84 ? 22.761 26.870 16.935 0.50 19.77 83 THR A CA 1
ATOM 502 C CA B THR A 1 84 ? 22.729 26.864 16.930 0.50 20.30 83 THR A CA 1
ATOM 503 C C A THR A 1 84 ? 22.597 28.376 17.019 0.50 21.36 83 THR A C 1
ATOM 504 C C B THR A 1 84 ? 22.556 28.374 16.975 0.50 21.35 83 THR A C 1
ATOM 505 O O A THR A 1 84 ? 21.763 28.882 17.768 0.50 20.34 83 THR A O 1
ATOM 506 O O B THR A 1 84 ? 21.667 28.886 17.653 0.50 20.35 83 THR A O 1
ATOM 513 N N . ASN A 1 85 ? 23.417 29.084 16.252 1.00 18.37 84 ASN A N 1
ATOM 514 C CA . ASN A 1 85 ? 23.228 30.506 16.041 1.00 18.20 84 ASN A CA 1
ATOM 515 C C . ASN A 1 85 ? 22.681 30.650 14.628 1.00 22.47 84 ASN A C 1
ATOM 516 O O . ASN A 1 85 ? 23.410 30.416 13.662 1.00 21.58 84 ASN A O 1
ATOM 521 N N . ASP A 1 86 ? 21.392 30.971 14.500 1.00 21.45 85 ASP A N 1
ATOM 522 C CA . ASP A 1 86 ? 20.800 31.099 13.172 1.00 21.03 85 ASP A CA 1
ATOM 523 C C . ASP A 1 86 ? 20.846 32.534 12.626 1.00 22.88 85 ASP A C 1
ATOM 524 O O . ASP A 1 86 ? 20.224 32.840 11.602 1.00 24.97 85 ASP A O 1
ATOM 529 N N . GLY A 1 87 ? 21.569 33.411 13.318 1.00 19.20 86 GLY A N 1
ATOM 530 C CA . GLY A 1 87 ? 21.687 34.806 12.927 1.00 22.13 86 GLY A CA 1
ATOM 531 C C . GLY A 1 87 ? 20.631 35.694 13.571 1.00 21.02 86 GLY A C 1
ATOM 532 O O . GLY A 1 87 ? 20.770 36.920 13.558 1.00 18.30 86 GLY A O 1
ATOM 533 N N . HIS A 1 88 ? 19.590 35.078 14.139 1.00 21.08 87 HIS A N 1
ATOM 534 C CA . HIS A 1 88 ? 18.493 35.801 14.788 1.00 17.79 87 HIS A CA 1
ATOM 535 C C . HIS A 1 88 ? 18.331 35.479 16.266 1.00 22.13 87 HIS A C 1
ATOM 536 O O . HIS A 1 88 ? 17.752 36.264 17.011 1.00 20.78 87 HIS A O 1
ATOM 543 N N . THR A 1 89 ? 18.772 34.293 16.674 1.00 21.76 88 THR A N 1
ATOM 544 C CA . THR A 1 89 ? 18.692 33.889 18.068 1.00 16.70 88 THR A CA 1
ATOM 545 C C . THR A 1 89 ? 19.624 32.714 18.319 1.00 21.58 88 THR A C 1
ATOM 546 O O . THR A 1 89 ? 20.235 32.190 17.395 1.00 21.44 88 THR A O 1
ATOM 550 N N . ILE A 1 90 ? 19.735 32.313 19.579 1.00 17.00 89 ILE A N 1
ATOM 551 C CA . ILE A 1 90 ? 20.346 31.048 19.922 1.00 19.69 89 ILE A CA 1
ATOM 552 C C . ILE A 1 90 ? 19.197 30.070 20.126 1.00 20.50 89 ILE A C 1
ATOM 553 O O . ILE A 1 90 ? 18.239 30.385 20.840 1.00 19.94 89 ILE A O 1
ATOM 558 N N . GLN A 1 91 ? 19.264 28.929 19.450 1.00 18.41 90 GLN A N 1
ATOM 559 C CA . GLN A 1 91 ? 18.281 27.863 19.625 1.00 22.38 90 GLN A CA 1
ATOM 560 C C . GLN A 1 91 ? 18.963 26.709 20.330 1.00 22.53 90 GLN A C 1
ATOM 561 O O . GLN A 1 91 ? 20.061 26.319 19.944 1.00 21.38 90 GLN A O 1
ATOM 567 N N . VAL A 1 92 ? 18.311 26.152 21.344 1.00 17.17 91 VAL A N 1
ATOM 568 C CA . VAL A 1 92 ? 18.736 24.889 21.927 1.00 19.75 91 VAL A CA 1
ATOM 569 C C . VAL A 1 92 ? 17.709 23.848 21.515 1.00 22.87 91 VAL A C 1
ATOM 570 O O . VAL A 1 92 ? 16.569 23.869 21.979 1.00 21.24 91 VAL A O 1
ATOM 574 N N . ILE A 1 93 ? 18.099 22.947 20.623 1.00 18.25 92 ILE A N 1
ATOM 575 C CA . ILE A 1 93 ? 17.134 22.037 20.022 1.00 18.91 92 ILE A CA 1
ATOM 576 C C . ILE A 1 93 ? 17.125 20.735 20.796 1.00 18.21 92 ILE A C 1
ATOM 577 O O . ILE A 1 93 ? 18.171 20.115 20.971 1.00 21.97 92 ILE A O 1
ATOM 582 N N . LEU A 1 94 ? 15.943 20.342 21.270 1.00 18.06 93 LEU A N 1
ATOM 583 C CA . LEU A 1 94 ? 15.793 19.202 22.142 1.00 25.72 93 LEU A CA 1
ATOM 584 C C . LEU A 1 94 ? 14.984 18.139 21.384 1.00 33.96 93 LEU A C 1
ATOM 585 O O . LEU A 1 94 ? 14.817 18.229 20.168 1.00 32.81 93 LEU A O 1
ATOM 590 N N A LYS A 1 95 ? 14.439 17.184 22.127 0.50 36.60 94 LYS A N 1
ATOM 591 N N B LYS A 1 95 ? 14.485 17.132 22.092 0.50 37.02 94 LYS A N 1
ATOM 592 C CA A LYS A 1 95 ? 14.000 15.905 21.573 0.50 34.71 94 LYS A CA 1
ATOM 593 C CA B LYS A 1 95 ? 13.959 15.945 21.411 0.50 34.92 94 LYS A CA 1
ATOM 594 C C A LYS A 1 95 ? 12.497 15.644 21.669 0.50 32.05 94 LYS A C 1
ATOM 595 C C B LYS A 1 95 ? 12.446 15.771 21.421 0.50 31.80 94 LYS A C 1
ATOM 596 O O A LYS A 1 95 ? 12.031 14.561 21.307 0.50 28.76 94 LYS A O 1
ATOM 597 O O B LYS A 1 95 ? 11.929 14.874 20.753 0.50 30.17 94 LYS A O 1
ATOM 608 N N . SER A 1 96 ? 11.745 16.621 22.167 1.00 34.18 95 SER A N 1
ATOM 609 C CA . SER A 1 96 ? 10.297 16.465 22.357 1.00 29.14 95 SER A CA 1
ATOM 610 C C . SER A 1 96 ? 9.941 15.373 23.385 1.00 32.63 95 SER A C 1
ATOM 611 O O . SER A 1 96 ? 8.798 14.907 23.439 1.00 28.01 95 SER A O 1
ATOM 614 N N A LYS A 1 97 ? 10.921 14.941 24.179 0.50 31.24 96 LYS A N 1
ATOM 615 N N B LYS A 1 97 ? 10.924 15.000 24.205 0.50 31.43 96 LYS A N 1
ATOM 616 C CA A LYS A 1 97 ? 10.644 13.971 25.237 0.50 31.42 96 LYS A CA 1
ATOM 617 C CA B LYS A 1 97 ? 10.748 13.988 25.244 0.50 32.07 96 LYS A CA 1
ATOM 618 C C A LYS A 1 97 ? 9.996 14.659 26.427 0.50 24.84 96 LYS A C 1
ATOM 619 C C B LYS A 1 97 ? 10.166 14.594 26.519 0.50 25.37 96 LYS A C 1
ATOM 620 O O A LYS A 1 97 ? 9.082 14.113 27.053 0.50 28.44 96 LYS A O 1
ATOM 621 O O B LYS A 1 97 ? 9.483 13.928 27.292 0.50 29.82 96 LYS A O 1
ATOM 632 N N . SER A 1 98 ? 10.460 15.866 26.733 1.00 29.13 97 SER A N 1
ATOM 633 C CA . SER A 1 98 ? 9.813 16.654 27.765 1.00 24.11 97 SER A CA 1
ATOM 634 C C . SER A 1 98 ? 8.454 17.061 27.241 1.00 21.98 97 SER A C 1
ATOM 635 O O . SER A 1 98 ? 8.295 17.317 26.053 1.00 25.99 97 SER A O 1
ATOM 638 N N . VAL A 1 99 ? 7.475 17.130 28.126 1.00 20.15 98 VAL A N 1
ATOM 639 C CA . VAL A 1 99 ? 6.120 17.399 27.690 1.00 17.50 98 VAL A CA 1
ATOM 640 C C . VAL A 1 99 ? 5.427 18.344 28.655 1.00 22.93 98 VAL A C 1
ATOM 641 O O . VAL A 1 99 ? 5.802 18.443 29.826 1.00 24.47 98 VAL A O 1
ATOM 645 N N . LEU A 1 100 ? 4.415 19.043 28.145 1.00 21.83 99 LEU A N 1
ATOM 646 C CA . LEU A 1 100 ? 3.640 19.994 28.914 1.00 17.80 99 LEU A CA 1
ATOM 647 C C . LEU A 1 100 ? 2.160 19.688 28.701 1.00 16.34 99 LEU A C 1
ATOM 648 O O . LEU A 1 100 ? 1.734 19.372 27.587 1.00 19.78 99 LEU A O 1
ATOM 653 N N . SER A 1 101 ? 1.382 19.795 29.766 1.00 17.61 100 SER A N 1
ATOM 654 C CA . SER A 1 101 ? -0.061 19.665 29.639 1.00 14.43 100 SER A CA 1
ATOM 655 C C . SER A 1 101 ? -0.736 20.443 30.753 1.00 18.56 100 SER A C 1
ATOM 656 O O . SER A 1 101 ? -0.078 20.934 31.659 1.00 22.07 100 SER A O 1
ATOM 659 N N . GLY A 1 102 ? -2.057 20.541 30.703 1.00 16.32 101 GLY A N 1
ATOM 660 C CA . GLY A 1 102 ? -2.787 21.191 31.775 1.00 20.67 101 GLY A CA 1
ATOM 661 C C . GLY A 1 102 ? -2.889 22.705 31.645 1.00 17.73 101 GLY A C 1
ATOM 662 O O . GLY A 1 102 ? -2.601 23.268 30.607 1.00 17.14 101 GLY A O 1
ATOM 663 N N . GLY A 1 103 ? -3.294 23.358 32.719 1.00 17.67 102 GLY A N 1
ATOM 664 C CA . GLY A 1 103 ? -3.518 24.797 32.678 1.00 16.91 102 GLY A CA 1
ATOM 665 C C . GLY A 1 103 ? -4.506 25.199 31.602 1.00 16.84 102 GLY A C 1
ATOM 666 O O . GLY A 1 103 ? -5.661 24.732 31.605 1.00 15.79 102 GLY A O 1
ATOM 667 N N . PRO A 1 104 ? -4.085 26.061 30.661 1.00 15.40 103 PRO A N 1
ATOM 668 C CA . PRO A 1 104 ? -4.982 26.475 29.575 1.00 17.51 103 PRO A CA 1
ATOM 669 C C . PRO A 1 104 ? -5.063 25.482 28.431 1.00 18.61 103 PRO A C 1
ATOM 670 O O . PRO A 1 104 ? -5.912 25.633 27.554 1.00 19.04 103 PRO A O 1
ATOM 674 N N . LEU A 1 105 ? -4.175 24.496 28.411 1.00 15.73 104 LEU A N 1
ATOM 675 C CA . LEU A 1 105 ? -4.122 23.593 27.273 1.00 15.53 104 LEU A CA 1
ATOM 676 C C . LEU A 1 105 ? -5.306 22.615 27.273 1.00 17.58 104 LEU A C 1
ATOM 677 O O . LEU A 1 105 ? -5.835 22.273 28.331 1.00 17.87 104 LEU A O 1
ATOM 682 N N . PRO A 1 106 ? -5.746 22.194 26.083 1.00 15.06 105 PRO A N 1
ATOM 683 C CA . PRO A 1 106 ? -6.917 21.304 25.971 1.00 19.00 105 PRO A CA 1
ATOM 684 C C . PRO A 1 106 ? -6.753 20.040 26.796 1.00 20.76 105 PRO A C 1
ATOM 685 O O . PRO A 1 106 ? -5.654 19.492 26.869 1.00 19.04 105 PRO A O 1
ATOM 689 N N . GLN A 1 107 ? -7.832 19.582 27.426 1.00 20.08 106 GLN A N 1
ATOM 690 C CA . GLN A 1 107 ? -7.738 18.428 28.320 1.00 25.21 106 GLN A CA 1
ATOM 691 C C . GLN A 1 107 ? -7.185 17.208 27.598 1.00 23.73 106 GLN A C 1
ATOM 692 O O . GLN A 1 107 ? -7.662 16.851 26.521 1.00 21.99 106 GLN A O 1
ATOM 698 N N . GLY A 1 108 ? -6.160 16.606 28.192 1.00 26.19 107 GLY A N 1
ATOM 699 C CA . GLY A 1 108 ? -5.544 15.403 27.667 1.00 26.58 107 GLY A CA 1
ATOM 700 C C . GLY A 1 108 ? -4.532 15.595 26.552 1.00 24.36 107 GLY A C 1
ATOM 701 O O . GLY A 1 108 ? -3.919 14.628 26.133 1.00 26.42 107 GLY A O 1
ATOM 702 N N . HIS A 1 109 ? -4.347 16.826 26.061 1.00 21.29 108 HIS A N 1
ATOM 703 C CA . HIS A 1 109 ? -3.405 17.048 24.965 1.00 19.51 108 HIS A CA 1
ATOM 704 C C . HIS A 1 109 ? -1.979 17.133 25.470 1.00 21.06 108 HIS A C 1
ATOM 705 O O . HIS A 1 109 ? -1.710 17.696 26.527 1.00 23.35 108 HIS A O 1
ATOM 712 N N . GLU A 1 110 ? -1.063 16.589 24.690 1.00 17.36 109 GLU A N 1
ATOM 713 C CA . GLU A 1 110 ? 0.339 16.546 25.092 1.00 15.63 109 GLU A CA 1
ATOM 714 C C . GLU A 1 110 ? 1.138 17.451 24.178 1.00 18.55 109 GLU A C 1
ATOM 715 O O . GLU A 1 110 ? 1.178 17.261 22.962 1.00 23.97 109 GLU A O 1
ATOM 721 N N . PHE A 1 111 ? 1.736 18.470 24.776 1.00 18.54 110 PHE A N 1
ATOM 722 C CA . PHE A 1 111 ? 2.555 19.409 24.050 1.00 17.23 110 PHE A CA 1
ATOM 723 C C . PHE A 1 111 ? 4.005 19.059 24.321 1.00 23.12 110 PHE A C 1
ATOM 724 O O . PHE A 1 111 ? 4.457 19.121 25.459 1.00 26.00 110 PHE A O 1
ATOM 732 N N . GLU A 1 112 ? 4.708 18.662 23.277 1.00 16.25 111 GLU A N 1
ATOM 733 C CA . GLU A 1 112 ? 6.115 18.254 23.432 1.00 17.47 111 GLU A CA 1
ATOM 734 C C . GLU A 1 112 ? 7.049 19.423 23.263 1.00 20.63 111 GLU A C 1
ATOM 735 O O . GLU A 1 112 ? 6.851 20.262 22.392 1.00 19.35 111 GLU A O 1
ATOM 741 N N . LEU A 1 113 ? 8.087 19.457 24.087 1.00 18.55 112 LEU A N 1
ATOM 742 C CA . LEU A 1 113 ? 9.036 20.560 24.076 1.00 18.48 112 LEU A CA 1
ATOM 743 C C . LEU A 1 113 ? 10.008 20.339 22.937 1.00 19.75 112 LEU A C 1
ATOM 744 O O . LEU A 1 113 ? 10.722 19.324 22.908 1.00 22.43 112 LEU A O 1
ATOM 749 N N . TYR A 1 114 ? 10.025 21.273 21.990 1.00 17.38 113 TYR A N 1
ATOM 750 C CA . TYR A 1 114 ? 10.905 21.143 20.834 1.00 18.41 113 TYR A CA 1
ATOM 751 C C . TYR A 1 114 ? 12.233 21.887 20.995 1.00 23.65 113 TYR A C 1
ATOM 752 O O . TYR A 1 114 ? 13.298 21.378 20.620 1.00 23.33 113 TYR A O 1
ATOM 761 N N . GLU A 1 115 ? 12.192 23.084 21.564 1.00 15.27 114 GLU A N 1
ATOM 762 C CA . GLU A 1 115 ? 13.434 23.851 21.687 1.00 18.36 114 GLU A CA 1
ATOM 763 C C . GLU A 1 115 ? 13.293 25.038 22.618 1.00 18.50 114 GLU A C 1
ATOM 764 O O . GLU A 1 115 ? 12.190 25.374 23.044 1.00 16.34 114 GLU A O 1
ATOM 770 N N . VAL A 1 116 ? 14.433 25.658 22.925 1.00 16.77 115 VAL A N 1
ATOM 771 C CA . VAL A 1 116 ? 14.488 26.889 23.703 1.00 14.77 115 VAL A CA 1
ATOM 772 C C . VAL A 1 116 ? 15.098 27.974 22.823 1.00 17.07 115 VAL A C 1
ATOM 773 O O . VAL A 1 116 ? 16.110 27.740 22.177 1.00 19.55 115 VAL A O 1
ATOM 777 N N . ARG A 1 117 ? 14.463 29.147 22.764 1.00 17.04 116 ARG A N 1
ATOM 778 C CA . ARG A 1 117 ? 15.055 30.287 22.053 1.00 17.15 116 ARG A CA 1
ATOM 779 C C . ARG A 1 117 ? 15.292 31.449 23.007 1.00 16.55 116 ARG A C 1
ATOM 780 O O . ARG A 1 117 ? 14.601 31.559 24.017 1.00 16.39 116 ARG A O 1
ATOM 788 N N . PHE A 1 118 ? 16.281 32.292 22.695 1.00 14.40 117 PHE A N 1
ATOM 789 C CA . PHE A 1 118 ? 16.712 33.367 23.593 1.00 13.31 117 PHE A CA 1
ATOM 790 C C . PHE A 1 118 ? 16.589 34.738 22.952 1.00 12.66 117 PHE A C 1
ATOM 791 O O . PHE A 1 118 ? 16.888 34.902 21.766 1.00 18.00 117 PHE A O 1
ATOM 799 N N . HIS A 1 119 ? 16.161 35.723 23.748 1.00 11.90 118 HIS A N 1
ATOM 800 C CA . HIS A 1 119 ? 16.106 37.133 23.333 1.00 10.20 118 HIS A CA 1
ATOM 801 C C . HIS A 1 119 ? 16.753 37.964 24.419 1.00 13.83 118 HIS A C 1
ATOM 802 O O . HIS A 1 119 ? 16.477 37.772 25.598 1.00 16.30 118 HIS A O 1
ATOM 809 N N . TRP A 1 120 ? 17.649 38.873 24.045 1.00 14.58 119 TRP A N 1
ATOM 810 C CA . TRP A 1 120 ? 18.354 39.633 25.061 1.00 14.90 119 TRP A CA 1
ATOM 811 C C . TRP A 1 120 ? 18.675 41.031 24.564 1.00 12.71 119 TRP A C 1
ATOM 812 O O . TRP A 1 120 ? 18.573 41.322 23.377 1.00 15.47 119 TRP A O 1
ATOM 823 N N . GLY A 1 121 ? 19.098 41.887 25.486 1.00 15.19 120 GLY A N 1
ATOM 824 C CA . GLY A 1 121 ? 19.441 43.247 25.150 1.00 12.55 120 GLY A CA 1
ATOM 825 C C . GLY A 1 121 ? 20.932 43.531 25.145 1.00 16.99 120 GLY A C 1
ATOM 826 O O . GLY A 1 121 ? 21.734 42.729 25.619 1.00 16.61 120 GLY A O 1
ATOM 827 N N . ARG A 1 122 ? 21.275 44.693 24.608 1.00 16.32 121 ARG A N 1
ATOM 828 C CA . ARG A 1 122 ? 22.657 45.191 24.606 1.00 16.23 121 ARG A CA 1
A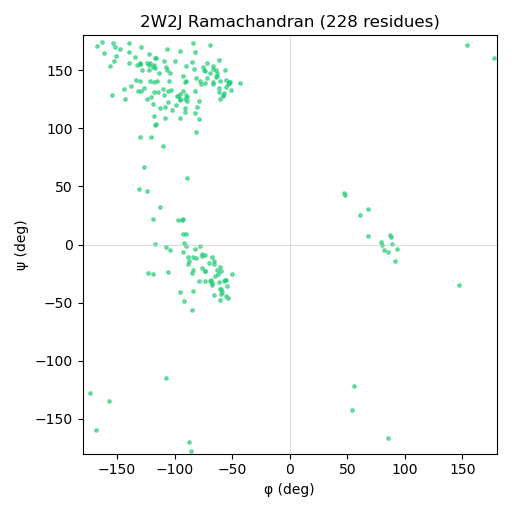TOM 829 C C . ARG A 1 122 ? 22.999 45.903 25.913 1.00 17.03 121 ARG A C 1
ATOM 830 O O . ARG A 1 122 ? 24.198 46.057 26.253 1.00 18.64 121 ARG A O 1
ATOM 838 N N . GLU A 1 123 ? 21.977 46.371 26.615 1.00 17.29 122 GLU A N 1
ATOM 839 C CA . GLU A 1 123 ? 22.087 46.924 27.961 1.00 21.29 122 GLU A CA 1
ATOM 840 C C . GLU A 1 123 ? 21.046 46.276 28.859 1.00 23.98 122 GLU A C 1
ATOM 841 O O . GLU A 1 123 ? 20.022 45.805 28.372 1.00 21.60 122 GLU A O 1
ATOM 847 N N . ASN A 1 124 ? 21.309 46.258 30.162 1.00 22.67 123 ASN A N 1
ATOM 848 C CA . ASN A 1 124 ? 20.494 45.506 31.111 1.00 25.84 123 ASN A CA 1
ATOM 849 C C . ASN A 1 124 ? 19.060 46.022 31.249 1.00 27.34 123 ASN A C 1
ATOM 850 O O . ASN A 1 124 ? 18.200 45.329 31.807 1.00 27.77 123 ASN A O 1
ATOM 855 N N . GLN A 1 125 ? 18.798 47.232 30.751 1.00 22.88 124 GLN A N 1
ATOM 856 C CA . GLN A 1 125 ? 17.477 47.845 30.898 1.00 24.03 124 GLN A CA 1
ATOM 857 C C . GLN A 1 125 ? 16.444 47.376 29.859 1.00 22.88 124 GLN A C 1
ATOM 858 O O . GLN A 1 125 ? 15.266 47.762 29.913 1.00 23.63 124 GLN A O 1
ATOM 864 N N . ARG A 1 126 ? 16.876 46.547 28.916 1.00 22.85 125 ARG A N 1
ATOM 865 C CA . ARG A 1 126 ? 15.976 46.024 27.883 1.00 17.94 125 ARG A CA 1
ATOM 866 C C . ARG A 1 126 ? 16.464 44.669 27.408 1.00 17.19 125 ARG A C 1
ATOM 867 O O . ARG A 1 126 ? 17.573 44.247 27.738 1.00 16.53 125 ARG A O 1
ATOM 875 N N . GLY A 1 127 ? 15.630 43.985 26.629 1.00 14.91 126 GLY A N 1
ATOM 876 C CA . GLY A 1 127 ? 16.028 42.719 26.046 1.00 11.92 126 GLY A CA 1
ATOM 877 C C . GLY A 1 127 ? 14.854 41.768 25.914 1.00 15.35 126 GLY A C 1
ATOM 878 O O . GLY A 1 127 ? 14.787 40.966 24.984 1.00 14.96 126 GLY A O 1
ATOM 879 N N . SER A 1 128 ? 13.943 41.835 26.868 1.00 14.24 127 SER A N 1
ATOM 880 C CA . SER A 1 128 ? 12.778 40.941 26.821 1.00 15.43 127 SER A CA 1
ATOM 881 C C . SER A 1 128 ? 11.815 41.351 25.702 1.00 15.22 127 SER A C 1
ATOM 882 O O . SER A 1 128 ? 11.814 42.498 25.253 1.00 16.74 127 SER A O 1
ATOM 885 N N . GLU A 1 129 ? 11.006 40.400 25.228 1.00 14.39 128 GLU A N 1
ATOM 886 C CA . GLU A 1 129 ? 10.032 40.672 24.177 1.00 16.85 128 GLU A CA 1
ATOM 887 C C . GLU A 1 129 ? 8.753 41.218 24.812 1.00 16.51 128 GLU A C 1
ATOM 888 O O . GLU A 1 129 ? 8.290 42.323 24.494 1.00 14.35 128 GLU A O 1
ATOM 894 N N . HIS A 1 130 ? 8.197 40.445 25.736 1.00 13.58 129 HIS A N 1
ATOM 895 C CA . HIS A 1 130 ? 7.089 40.912 26.539 1.00 13.17 129 HIS A CA 1
ATOM 896 C C . HIS A 1 130 ? 7.582 41.890 27.590 1.00 14.36 129 HIS A C 1
ATOM 897 O O . HIS A 1 130 ? 8.747 41.849 28.002 1.00 17.41 129 HIS A O 1
ATOM 904 N N . THR A 1 131 ? 6.700 42.795 27.992 1.00 14.55 130 THR A N 1
ATOM 905 C CA . THR A 1 131 ? 6.945 43.649 29.137 1.00 13.42 130 THR A CA 1
ATOM 906 C C . THR A 1 131 ? 5.813 43.420 30.135 1.00 18.84 130 THR A C 1
ATOM 907 O O . THR A 1 131 ? 4.726 42.998 29.753 1.00 16.80 130 THR A O 1
ATOM 911 N N . VAL A 1 132 ? 6.075 43.660 31.413 1.00 14.21 131 VAL A N 1
ATOM 912 C CA . VAL A 1 132 ? 5.026 43.565 32.416 1.00 18.06 131 VAL A CA 1
ATOM 913 C C . VAL A 1 132 ? 4.858 44.929 33.072 1.00 20.22 131 VAL A C 1
ATOM 914 O O . VAL A 1 132 ? 5.802 45.450 33.661 1.00 19.14 131 VAL A O 1
ATOM 918 N N . ASN A 1 133 ? 3.657 45.501 32.985 1.00 16.43 132 ASN A N 1
ATOM 919 C CA . ASN A 1 133 ? 3.460 46.876 33.449 1.00 14.31 132 ASN A CA 1
ATOM 920 C C . ASN A 1 133 ? 4.562 47.803 32.929 1.00 16.89 132 ASN A C 1
ATOM 921 O O . ASN A 1 133 ? 5.094 48.638 33.663 1.00 19.39 132 ASN A O 1
ATOM 926 N N . PHE A 1 134 ? 4.860 47.640 31.647 1.00 15.84 133 PHE A N 1
ATOM 927 C CA . PHE A 1 134 ? 5.806 48.458 30.900 1.00 15.56 133 PHE A CA 1
ATOM 928 C C . PHE A 1 134 ? 7.258 48.298 31.320 1.00 17.84 133 PHE A C 1
ATOM 929 O O . PHE A 1 134 ? 8.123 49.014 30.828 1.00 23.43 133 PHE A O 1
ATOM 937 N N . LYS A 1 135 ? 7.524 47.342 32.206 1.00 17.23 134 LYS A N 1
ATOM 938 C CA . LYS A 1 135 ? 8.888 47.024 32.595 1.00 19.52 134 LYS A CA 1
ATOM 939 C C . LYS A 1 135 ? 9.485 45.950 31.683 1.00 18.22 134 LYS A C 1
ATOM 940 O O . LYS A 1 135 ? 8.877 44.902 31.487 1.00 14.94 134 LYS A O 1
ATOM 946 N N . ALA A 1 136 ? 10.675 46.215 31.138 1.00 18.50 135 ALA A N 1
ATOM 947 C CA . ALA A 1 136 ? 11.402 45.214 30.358 1.00 18.97 135 ALA A CA 1
ATOM 948 C C . ALA A 1 136 ? 12.473 44.559 31.209 1.00 19.44 135 ALA A C 1
ATOM 949 O O . ALA A 1 136 ? 12.925 45.118 32.204 1.00 21.20 135 ALA A O 1
ATOM 951 N N . PHE A 1 137 ? 12.873 43.364 30.798 1.00 17.21 136 PHE A N 1
ATOM 952 C CA . PHE A 1 137 ? 13.880 42.575 31.503 1.00 15.95 136 PHE A CA 1
ATOM 953 C C . PHE A 1 137 ? 15.082 42.370 30.612 1.00 12.43 136 PHE A C 1
ATOM 954 O O . PHE A 1 137 ? 14.996 42.556 29.404 1.00 13.25 136 PHE A O 1
ATOM 962 N N . PRO A 1 138 ? 16.242 42.027 31.212 1.00 16.11 137 PRO A N 1
ATOM 963 C CA . PRO A 1 138 ? 17.469 41.879 30.423 1.00 17.47 137 PRO A CA 1
ATOM 964 C C . PRO A 1 138 ? 17.399 40.761 29.374 1.00 13.99 137 PRO A C 1
ATOM 965 O O . PRO A 1 138 ? 18.110 40.822 28.366 1.00 16.04 137 PRO A O 1
ATOM 969 N N . MET A 1 139 ? 16.546 39.768 29.602 1.00 12.74 138 MET A N 1
ATOM 970 C CA . MET A 1 139 ? 16.459 38.620 28.714 1.00 11.11 138 MET A CA 1
ATOM 971 C C . MET A 1 139 ? 15.073 37.980 28.849 1.00 13.37 138 MET A C 1
ATOM 972 O O . MET A 1 139 ? 14.420 38.126 29.879 1.00 14.91 138 MET A O 1
ATOM 977 N N . GLU A 1 140 ? 14.628 37.309 27.790 1.00 12.53 139 GLU A N 1
ATOM 978 C CA . GLU A 1 140 ? 13.454 36.454 27.862 1.00 12.48 139 GLU A CA 1
ATOM 979 C C . GLU A 1 140 ? 13.787 35.187 27.089 1.00 13.94 139 GLU A C 1
ATOM 980 O O . GLU A 1 140 ? 14.362 35.249 26.004 1.00 15.25 139 GLU A O 1
ATOM 986 N N . LEU A 1 141 ? 13.435 34.038 27.643 1.00 12.82 140 LEU A N 1
ATOM 987 C CA . LEU A 1 141 ? 13.635 32.787 26.924 1.00 14.48 140 LEU A CA 1
ATOM 988 C C . LEU A 1 141 ? 12.302 32.132 26.655 1.00 14.09 140 LEU A C 1
ATOM 989 O O . LEU A 1 141 ? 11.324 32.365 27.386 1.00 14.66 140 LEU A O 1
ATOM 994 N N . HIS A 1 142 ? 12.243 31.355 25.578 1.00 13.95 141 HIS A N 1
ATOM 995 C CA . HIS A 1 142 ? 10.987 30.758 25.147 1.00 13.25 141 HIS A CA 1
ATOM 996 C C . HIS A 1 142 ? 11.132 29.271 25.044 1.00 15.22 141 HIS A C 1
ATOM 997 O O . HIS A 1 142 ? 12.032 28.783 24.357 1.00 14.40 141 HIS A O 1
ATOM 1004 N N . LEU A 1 143 ? 10.251 28.556 25.735 1.00 14.60 142 LEU A N 1
ATOM 1005 C CA A LEU A 1 143 ? 10.207 27.103 25.659 0.62 15.78 142 LEU A CA 1
ATOM 1006 C CA B LEU A 1 143 ? 10.198 27.102 25.660 0.38 16.12 142 LEU A CA 1
ATOM 1007 C C . LEU A 1 143 ? 9.083 26.761 24.684 1.00 15.47 142 LEU A C 1
ATOM 1008 O O . LEU A 1 143 ? 7.902 26.973 24.980 1.00 14.40 142 LEU A O 1
ATOM 1017 N N . ILE A 1 144 ? 9.455 26.265 23.507 1.00 13.68 143 ILE A N 1
ATOM 1018 C CA . ILE A 1 144 ? 8.499 26.133 22.418 1.00 14.77 143 ILE A CA 1
ATOM 1019 C C . ILE A 1 144 ? 7.995 24.703 22.348 1.00 16.59 143 ILE A C 1
ATOM 1020 O O . ILE A 1 144 ? 8.794 23.789 22.195 1.00 16.52 143 ILE A O 1
ATOM 1025 N N . HIS A 1 145 ? 6.684 24.519 22.502 1.00 14.06 144 HIS A N 1
ATOM 1026 C CA . HIS A 1 145 ? 6.097 23.176 22.501 1.00 15.15 144 HIS A CA 1
ATOM 1027 C C . HIS A 1 145 ? 5.127 23.033 21.342 1.00 16.00 144 HIS A C 1
ATOM 1028 O O . HIS A 1 145 ? 4.537 24.017 20.899 1.00 15.28 144 HIS A O 1
ATOM 1035 N N . TRP A 1 146 ? 4.915 21.801 20.881 1.00 16.97 145 TRP A N 1
ATOM 1036 C CA . TRP A 1 146 ? 3.912 21.559 19.852 1.00 14.39 145 TRP A CA 1
ATOM 1037 C C . TRP A 1 146 ? 2.958 20.439 20.251 1.00 17.54 145 TRP A C 1
ATOM 1038 O O . TRP A 1 146 ? 3.312 19.544 21.013 1.00 16.72 145 TRP A O 1
ATOM 1049 N N . ASN A 1 147 ? 1.724 20.524 19.757 1.00 14.18 146 ASN A N 1
ATOM 1050 C CA . ASN A 1 147 ? 0.669 19.584 20.121 1.00 15.02 146 ASN A CA 1
ATOM 1051 C C . ASN A 1 147 ? 0.698 18.250 19.353 1.00 16.15 146 ASN A C 1
ATOM 1052 O O . ASN A 1 147 ? 0.212 18.151 18.223 1.00 16.18 146 ASN A O 1
ATOM 1057 N N . SER A 1 148 ? 1.297 17.239 19.972 1.00 18.23 147 SER A N 1
ATOM 1058 C CA . SER A 1 148 ? 1.416 15.903 19.369 1.00 17.53 147 SER A CA 1
ATOM 1059 C C . SER A 1 148 ? 0.124 15.100 19.418 1.00 21.19 147 SER A C 1
ATOM 1060 O O . SER A 1 148 ? 0.027 14.011 18.840 1.00 21.79 147 SER A O 1
ATOM 1063 N N . THR A 1 149 ? -0.861 15.621 20.130 1.00 17.09 148 THR A N 1
ATOM 1064 C CA . THR A 1 149 ? -2.167 14.978 20.171 1.00 17.90 148 THR A CA 1
ATOM 1065 C C . THR A 1 149 ? -2.956 15.288 18.909 1.00 19.55 148 THR A C 1
ATOM 1066 O O . THR A 1 149 ? -3.766 14.470 18.448 1.00 21.96 148 THR A O 1
ATOM 1070 N N . LEU A 1 150 ? -2.723 16.468 18.338 1.00 17.07 149 LEU A N 1
ATOM 1071 C CA . LEU A 1 150 ? -3.465 16.898 17.161 1.00 17.84 149 LEU A CA 1
ATOM 1072 C C . LEU A 1 150 ? -2.662 16.851 15.869 1.00 18.61 149 LEU A C 1
ATOM 1073 O O . LEU A 1 150 ? -3.245 16.782 14.790 1.00 18.98 149 LEU A O 1
ATOM 1078 N N . PHE A 1 151 ? -1.331 16.915 15.970 1.00 18.49 150 PHE A N 1
ATOM 1079 C CA . PHE A 1 151 ? -0.486 17.097 14.794 1.00 16.71 150 PHE A CA 1
ATOM 1080 C C . PHE A 1 151 ? 0.684 16.115 14.767 1.00 20.89 150 PHE A C 1
ATOM 1081 O O . PHE A 1 151 ? 1.126 15.629 15.805 1.00 23.64 150 PHE A O 1
ATOM 1089 N N . GLY A 1 152 ? 1.176 15.833 13.570 1.00 24.82 151 GLY A N 1
ATOM 1090 C CA . GLY A 1 152 ? 2.233 14.850 13.396 1.00 30.80 151 GLY A CA 1
ATOM 1091 C C . GLY A 1 152 ? 3.639 15.399 13.526 1.00 35.43 151 GLY A C 1
ATOM 1092 O O . GLY A 1 152 ? 4.595 14.635 13.668 1.00 32.55 151 GLY A O 1
ATOM 1093 N N . SER A 1 153 ? 3.772 16.723 13.486 1.00 26.69 152 SER A N 1
ATOM 1094 C CA . SER A 1 153 ? 5.080 17.359 13.603 1.00 25.66 152 SER A CA 1
ATOM 1095 C C . SER A 1 153 ? 4.914 18.816 13.990 1.00 26.41 152 SER A C 1
ATOM 1096 O O . SER A 1 153 ? 3.829 19.364 13.881 1.00 26.86 152 SER A O 1
ATOM 1099 N N . ILE A 1 154 ? 5.986 19.458 14.438 1.00 25.56 153 ILE A N 1
ATOM 1100 C CA . ILE A 1 154 ? 5.862 20.860 14.815 1.00 21.76 153 ILE A CA 1
ATOM 1101 C C . ILE A 1 154 ? 5.585 21.714 13.585 1.00 25.29 153 ILE A C 1
ATOM 1102 O O . ILE A 1 154 ? 4.846 22.686 13.664 1.00 24.76 153 ILE A O 1
ATOM 1107 N N . ASP A 1 155 ? 6.167 21.339 12.449 1.00 23.95 154 ASP A N 1
ATOM 1108 C CA . ASP A 1 155 ? 5.927 22.047 11.190 1.00 28.12 154 ASP A CA 1
ATOM 1109 C C . ASP A 1 155 ? 4.451 22.025 10.779 1.00 24.57 154 ASP A C 1
ATOM 1110 O O . ASP A 1 155 ? 3.922 23.007 10.263 1.00 30.29 154 ASP A O 1
ATOM 1115 N N . GLU A 1 156 ? 3.783 20.907 11.013 1.00 22.99 155 GLU A N 1
ATOM 1116 C CA . GLU A 1 156 ? 2.349 20.826 10.709 1.00 21.19 155 GLU A CA 1
ATOM 1117 C C . GLU A 1 156 ? 1.490 21.602 11.712 1.00 26.48 155 GLU A C 1
ATOM 1118 O O . GLU A 1 156 ? 0.367 21.996 11.406 1.00 29.07 155 GLU A O 1
ATOM 1124 N N . ALA A 1 157 ? 2.031 21.825 12.904 1.00 24.69 156 ALA A N 1
ATOM 1125 C CA . ALA A 1 157 ? 1.292 22.463 13.980 1.00 20.74 156 ALA A CA 1
ATOM 1126 C C . ALA A 1 157 ? 1.337 23.988 13.909 1.00 20.54 156 ALA A C 1
ATOM 1127 O O . ALA A 1 157 ? 0.450 24.657 14.431 1.00 19.40 156 ALA A O 1
ATOM 1129 N N . VAL A 1 158 ? 2.370 24.541 13.273 1.00 19.09 157 VAL A N 1
ATOM 1130 C CA . VAL A 1 158 ? 2.508 26.009 13.187 1.00 20.29 157 VAL A CA 1
ATOM 1131 C C . VAL A 1 158 ? 1.346 26.669 12.450 1.00 27.85 157 VAL A C 1
ATOM 1132 O O . VAL A 1 158 ? 0.980 26.256 11.351 1.00 23.69 157 VAL A O 1
ATOM 1136 N N . GLY A 1 159 ? 0.787 27.710 13.054 1.00 20.12 158 GLY A N 1
ATOM 1137 C CA . GLY A 1 159 ? -0.325 28.430 12.452 1.00 17.61 158 GLY A CA 1
ATOM 1138 C C . GLY A 1 159 ? -1.685 27.777 12.606 1.00 22.58 158 GLY A C 1
ATOM 1139 O O . GLY A 1 159 ? -2.674 28.296 12.094 1.00 32.27 158 GLY A O 1
ATOM 1140 N N . LYS A 1 160 ? -1.752 26.644 13.306 1.00 18.64 159 LYS A N 1
ATOM 1141 C CA . LYS A 1 160 ? -3.006 25.915 13.435 1.00 18.69 159 LYS A CA 1
ATOM 1142 C C . LYS A 1 160 ? -3.573 26.050 14.833 1.00 19.18 159 LYS A C 1
ATOM 1143 O O . LYS A 1 160 ? -2.837 26.249 15.792 1.00 19.72 159 LYS A O 1
ATOM 1149 N N . PRO A 1 161 ? -4.902 25.952 14.964 1.00 22.31 160 PRO A N 1
ATOM 1150 C CA . PRO A 1 161 ? -5.472 26.068 16.304 1.00 18.76 160 PRO A CA 1
ATOM 1151 C C . PRO A 1 161 ? -4.923 25.047 17.291 1.00 18.89 160 PRO A C 1
ATOM 1152 O O . PRO A 1 161 ? -4.911 23.841 17.008 1.00 21.20 160 PRO A O 1
ATOM 1156 N N . HIS A 1 162 ? -4.498 25.543 18.449 1.00 18.77 161 HIS A N 1
ATOM 1157 C CA . HIS A 1 162 ? -3.967 24.714 19.524 1.00 20.43 161 HIS A CA 1
ATOM 1158 C C . HIS A 1 162 ? -2.728 23.937 19.115 1.00 16.89 161 HIS A C 1
ATOM 1159 O O . HIS A 1 162 ? -2.440 22.898 19.703 1.00 16.11 161 HIS A O 1
ATOM 1166 N N . GLY A 1 163 ? -1.998 24.440 18.121 1.00 15.73 162 GLY A N 1
ATOM 1167 C CA . GLY A 1 163 ? -0.824 23.737 17.620 1.00 15.38 162 GLY A CA 1
ATOM 1168 C C . GLY A 1 163 ? 0.439 24.000 18.416 1.00 17.97 162 GLY A C 1
ATOM 1169 O O . GLY A 1 163 ? 1.222 23.086 18.650 1.00 16.72 162 GLY A O 1
ATOM 1170 N N . ILE A 1 164 ? 0.637 25.249 18.839 1.00 16.76 163 ILE A N 1
ATOM 1171 C CA . ILE A 1 164 ? 1.882 25.664 19.486 1.00 17.76 163 ILE A CA 1
ATOM 1172 C C . ILE A 1 164 ? 1.596 26.332 20.823 1.00 15.10 163 ILE A C 1
ATOM 1173 O O . ILE A 1 164 ? 0.682 27.168 20.927 1.00 16.62 163 ILE A O 1
ATOM 1178 N N . ALA A 1 165 ? 2.359 25.965 21.850 1.00 14.05 164 ALA A N 1
ATOM 1179 C CA . ALA A 1 165 ? 2.268 26.645 23.149 1.00 12.35 164 ALA A CA 1
ATOM 1180 C C . ALA A 1 165 ? 3.679 27.031 23.552 1.00 13.30 164 ALA A C 1
ATOM 1181 O O . ALA A 1 165 ? 4.579 26.194 23.482 1.00 15.39 164 ALA A O 1
ATOM 1183 N N . ILE A 1 166 ? 3.859 28.279 23.972 1.00 11.60 165 ILE A N 1
ATOM 1184 C CA . ILE A 1 166 ? 5.191 28.751 24.366 1.00 12.36 165 ILE A CA 1
ATOM 1185 C C . ILE A 1 166 ? 5.183 29.220 25.807 1.00 16.11 165 ILE A C 1
ATOM 1186 O O . ILE A 1 166 ? 4.361 30.053 26.187 1.00 18.34 165 ILE A O 1
ATOM 1191 N N . ILE A 1 167 ? 6.108 28.689 26.602 1.00 14.03 166 ILE A N 1
ATOM 1192 C CA . ILE A 1 167 ? 6.310 29.175 27.960 1.00 13.00 166 ILE A CA 1
ATOM 1193 C C . ILE A 1 167 ? 7.375 30.271 27.915 1.00 16.03 166 ILE A C 1
ATOM 1194 O O . ILE A 1 167 ? 8.456 30.043 27.394 1.00 15.33 166 ILE A O 1
ATOM 1199 N N . ALA A 1 168 ? 7.066 31.456 28.434 1.00 15.41 167 ALA A N 1
ATOM 1200 C CA . ALA A 1 168 ? 8.061 32.525 28.480 1.00 14.67 167 ALA A CA 1
ATOM 1201 C C . ALA A 1 168 ? 8.576 32.732 29.897 1.00 17.37 167 ALA A C 1
ATOM 1202 O O . ALA A 1 168 ? 7.791 32.813 30.848 1.00 16.48 167 ALA A O 1
ATOM 1204 N N . LEU A 1 169 ? 9.902 32.808 30.035 1.00 14.48 168 LEU A N 1
ATOM 1205 C CA . LEU A 1 169 ? 10.546 33.136 31.296 1.00 15.24 168 LEU A CA 1
ATOM 1206 C C . LEU A 1 169 ? 11.242 34.474 31.130 1.00 14.64 168 LEU A C 1
ATOM 1207 O O . LEU A 1 169 ? 12.004 34.675 30.169 1.00 16.63 168 LEU A O 1
ATOM 1212 N N . PHE A 1 170 ? 11.012 35.375 32.073 1.00 13.58 169 PHE A N 1
ATOM 1213 C CA . PHE A 1 170 ? 11.802 36.598 32.131 1.00 15.22 169 PHE A CA 1
ATOM 1214 C C . PHE A 1 170 ? 13.086 36.262 32.862 1.00 15.85 169 PHE A C 1
ATOM 1215 O O . PHE A 1 170 ? 13.098 35.363 33.693 1.00 15.74 169 PHE A O 1
ATOM 1223 N N . VAL A 1 171 ? 14.169 36.974 32.549 1.00 14.77 170 VAL A N 1
ATOM 1224 C CA . VAL A 1 171 ? 15.481 36.659 33.118 1.00 16.67 170 VAL A CA 1
ATOM 1225 C C . VAL A 1 171 ? 16.164 37.938 33.557 1.00 17.74 170 VAL A C 1
ATOM 1226 O O . VAL A 1 171 ? 16.282 38.873 32.776 1.00 19.12 170 VAL A O 1
ATOM 1230 N N A GLN A 1 172 ? 16.594 38.005 34.806 0.50 15.49 171 GLN A N 1
ATOM 1231 N N B GLN A 1 172 ? 16.621 37.933 34.810 0.50 14.76 171 GLN A N 1
ATOM 1232 C CA A GLN A 1 172 ? 17.318 39.184 35.251 0.50 14.38 171 GLN A CA 1
ATOM 1233 C CA B GLN A 1 172 ? 17.270 39.069 35.465 0.50 16.25 171 GLN A CA 1
ATOM 1234 C C A GLN A 1 172 ? 18.797 38.844 35.284 0.50 16.24 171 GLN A C 1
ATOM 1235 C C B GLN A 1 172 ? 18.754 38.761 35.638 0.50 17.00 171 GLN A C 1
ATOM 1236 O O A GLN A 1 172 ? 19.212 37.746 34.902 0.50 15.74 171 GLN A O 1
ATOM 1237 O O B GLN A 1 172 ? 19.135 37.596 35.698 0.50 15.76 171 GLN A O 1
ATOM 1248 N N . ILE A 1 173 ? 19.583 39.797 35.756 1.00 17.39 172 ILE A N 1
ATOM 1249 C CA . ILE A 1 173 ? 21.020 39.587 35.950 1.00 16.58 172 ILE A CA 1
ATOM 1250 C C . ILE A 1 173 ? 21.293 39.457 37.439 1.00 24.45 172 ILE A C 1
ATOM 1251 O O . ILE A 1 173 ? 20.887 40.306 38.230 1.00 27.69 172 ILE A O 1
ATOM 1256 N N . GLY A 1 174 ? 21.994 38.396 37.822 1.00 23.82 173 GLY A N 1
ATOM 1257 C CA . GLY A 1 174 ? 22.292 38.144 39.221 1.00 24.29 173 GLY A CA 1
ATOM 1258 C C . GLY A 1 174 ? 23.238 36.969 39.380 1.00 25.45 173 GLY A C 1
ATOM 1259 O O . GLY A 1 174 ? 24.306 36.921 38.756 1.00 25.93 173 GLY A O 1
ATOM 1260 N N . LYS A 1 175 ? 22.854 36.018 40.215 1.00 29.10 174 LYS A N 1
ATOM 1261 C CA . LYS A 1 175 ? 23.665 34.821 40.383 1.00 33.65 174 LYS A CA 1
ATOM 1262 C C . LYS A 1 175 ? 23.681 33.974 39.113 1.00 27.07 174 LYS A C 1
ATOM 1263 O O . LYS A 1 175 ? 22.734 33.985 38.327 1.00 27.55 174 LYS A O 1
ATOM 1269 N N . GLU A 1 176 ? 24.779 33.255 38.925 1.00 24.63 175 GLU A N 1
ATOM 1270 C CA . GLU A 1 176 ? 24.963 32.345 37.808 1.00 24.08 175 GLU A CA 1
ATOM 1271 C C . GLU A 1 176 ? 23.810 31.350 37.684 1.00 23.29 175 GLU A C 1
ATOM 1272 O O . GLU A 1 176 ? 23.327 30.820 38.682 1.00 26.12 175 GLU A O 1
ATOM 1278 N N . HIS A 1 177 ? 23.383 31.090 36.452 1.00 17.94 176 HIS A N 1
ATOM 1279 C CA . HIS A 1 177 ? 22.465 29.983 36.194 1.00 20.52 176 HIS A CA 1
ATOM 1280 C C . HIS A 1 177 ? 23.259 28.747 35.779 1.00 22.29 176 HIS A C 1
ATOM 1281 O O . HIS A 1 177 ? 23.796 28.689 34.673 1.00 23.23 176 HIS A O 1
ATOM 1288 N N . VAL A 1 178 ? 23.316 27.756 36.664 1.00 22.95 177 VAL A N 1
ATOM 1289 C CA . VAL A 1 178 ? 24.160 26.586 36.451 1.00 27.11 177 VAL A CA 1
ATOM 1290 C C . VAL A 1 178 ? 23.690 25.759 35.259 1.00 23.33 177 VAL A C 1
ATOM 1291 O O . VAL A 1 178 ? 24.486 25.368 34.421 1.00 26.11 177 VAL A O 1
ATOM 1295 N N . GLY A 1 179 ? 22.385 25.549 35.152 1.00 26.88 178 GLY A N 1
ATOM 1296 C CA . GLY A 1 179 ? 21.834 24.794 34.041 1.00 25.25 178 GLY A CA 1
ATOM 1297 C C . GLY A 1 179 ? 22.164 25.387 32.682 1.00 26.65 178 GLY A C 1
ATOM 1298 O O . GLY A 1 179 ? 22.471 24.651 31.742 1.00 26.89 178 GLY A O 1
ATOM 1299 N N . LEU A 1 180 ? 22.112 26.716 32.573 1.00 19.85 179 LEU A N 1
ATOM 1300 C CA . LEU A 1 180 ? 22.446 27.391 31.321 1.00 20.82 179 LEU A CA 1
ATOM 1301 C C . LEU A 1 180 ? 23.957 27.476 31.024 1.00 21.46 179 LEU A C 1
ATOM 1302 O O . LEU A 1 180 ? 24.343 27.850 29.918 1.00 22.57 179 LEU A O 1
ATOM 1307 N N . LYS A 1 181 ? 24.814 27.131 31.987 1.00 22.14 180 LYS A N 1
ATOM 1308 C CA . LYS A 1 181 ? 26.263 27.160 31.734 1.00 25.03 180 LYS A CA 1
ATOM 1309 C C . LYS A 1 181 ? 26.603 26.185 30.611 1.00 25.09 180 LYS A C 1
ATOM 1310 O O . LYS A 1 181 ? 27.501 26.426 29.810 1.00 23.57 180 LYS A O 1
ATOM 1316 N N . ALA A 1 182 ? 25.838 25.100 30.527 1.00 25.13 181 ALA A N 1
ATOM 1317 C CA . ALA A 1 182 ? 26.014 24.145 29.440 1.00 28.70 181 ALA A CA 1
ATOM 1318 C C . ALA A 1 182 ? 25.885 24.832 28.079 1.00 28.05 181 ALA A C 1
ATOM 1319 O O . ALA A 1 182 ? 26.503 24.408 27.101 1.00 30.43 181 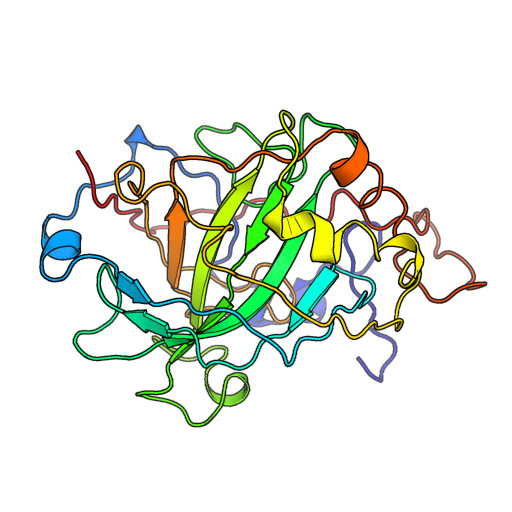ALA A O 1
ATOM 1321 N N . VAL A 1 183 ? 25.078 25.888 28.015 1.00 23.18 182 VAL A N 1
ATOM 1322 C CA . VAL A 1 183 ? 24.935 26.656 26.782 1.00 19.46 182 VAL A CA 1
ATOM 1323 C C . VAL A 1 183 ? 25.925 27.825 26.710 1.00 21.10 182 VAL A C 1
ATOM 1324 O O . VAL A 1 183 ? 26.608 28.028 25.702 1.00 19.69 182 VAL A O 1
ATOM 1328 N N . THR A 1 184 ? 26.006 28.602 27.780 1.00 19.58 183 THR A N 1
ATOM 1329 C CA . THR A 1 184 ? 26.779 29.839 27.712 1.00 18.02 183 THR A CA 1
ATOM 1330 C C . THR A 1 184 ? 28.261 29.552 27.497 1.00 18.84 183 THR A C 1
ATOM 1331 O O . THR A 1 184 ? 28.942 30.331 26.848 1.00 21.49 183 THR A O 1
ATOM 1335 N N A GLU A 1 185 ? 28.751 28.431 28.004 0.50 21.42 184 GLU A N 1
ATOM 1336 N N B GLU A 1 185 ? 28.717 28.419 28.029 0.50 20.70 184 GLU A N 1
ATOM 1337 C CA A GLU A 1 185 ? 30.188 28.139 27.884 0.50 22.72 184 GLU A CA 1
ATOM 1338 C CA B GLU A 1 185 ? 30.123 27.984 27.925 0.50 23.73 184 GLU A CA 1
ATOM 1339 C C A GLU A 1 185 ? 30.584 27.648 26.490 0.50 22.81 184 GLU A C 1
ATOM 1340 C C B GLU A 1 185 ? 30.553 27.806 26.472 0.50 22.58 184 GLU A C 1
ATOM 1341 O O A GLU A 1 185 ? 31.772 27.443 26.209 0.50 25.04 184 GLU A O 1
ATOM 1342 O O B GLU A 1 185 ? 31.731 27.965 26.133 0.50 27.33 184 GLU A O 1
ATOM 1353 N N . ILE A 1 186 ? 29.597 27.456 25.617 1.00 22.66 185 ILE A N 1
ATOM 1354 C CA . ILE A 1 186 ? 29.895 27.150 24.219 1.00 23.66 185 ILE A CA 1
ATOM 1355 C C . ILE A 1 186 ? 29.475 28.250 23.236 1.00 20.55 185 ILE A C 1
ATOM 1356 O O . ILE A 1 186 ? 29.658 28.111 22.026 1.00 23.11 185 ILE A O 1
ATOM 1361 N N . LEU A 1 187 ? 28.947 29.357 23.743 1.00 18.95 186 LEU A N 1
ATOM 1362 C CA . LEU A 1 187 ? 28.623 30.463 22.853 1.00 18.85 186 LEU A CA 1
ATOM 1363 C C . LEU A 1 187 ? 29.846 30.937 22.057 1.00 19.63 186 LEU A C 1
ATOM 1364 O O . LEU A 1 187 ? 29.704 31.352 20.908 1.00 21.62 186 LEU A O 1
ATOM 1369 N N . GLN A 1 188 ? 31.039 30.829 22.650 1.00 24.95 187 GLN A N 1
ATOM 1370 C CA . GLN A 1 188 ? 32.279 31.155 21.949 1.00 29.53 187 GLN A CA 1
ATOM 1371 C C . GLN A 1 188 ? 32.439 30.367 20.645 1.00 26.85 187 GLN A C 1
ATOM 1372 O O . GLN A 1 188 ? 33.067 30.842 19.695 1.00 30.10 187 GLN A O 1
ATOM 1374 N N . ASP A 1 189 ? 31.888 29.157 20.617 1.00 20.89 188 ASP A N 1
ATOM 1375 C CA . ASP A 1 189 ? 32.017 28.267 19.465 1.00 20.19 188 ASP A CA 1
ATOM 1376 C C . ASP A 1 189 ? 30.984 28.523 18.361 1.00 22.78 188 ASP A C 1
ATOM 1377 O O . ASP A 1 189 ? 31.094 27.978 17.258 1.00 27.39 188 ASP A O 1
ATOM 1382 N N . ILE A 1 190 ? 29.969 29.337 18.649 1.00 20.21 189 ILE A N 1
ATOM 1383 C CA . ILE A 1 190 ? 28.940 29.586 17.653 1.00 19.05 189 ILE A CA 1
ATOM 1384 C C . ILE A 1 190 ? 28.681 31.095 17.497 1.00 20.87 189 ILE A C 1
ATOM 1385 O O . ILE A 1 190 ? 27.542 31.563 17.481 1.00 19.04 189 ILE A O 1
ATOM 1390 N N . GLN A 1 191 ? 29.756 31.873 17.365 1.00 20.32 190 GLN A N 1
ATOM 1391 C CA . GLN A 1 191 ? 29.621 33.323 17.340 1.00 18.12 190 GLN A CA 1
ATOM 1392 C C . GLN A 1 191 ? 28.923 33.826 16.088 1.00 18.53 190 GLN A C 1
ATOM 1393 O O . GLN A 1 191 ? 28.249 34.842 16.134 1.00 19.52 190 GLN A O 1
ATOM 1399 N N . TYR A 1 192 ? 29.079 33.118 14.975 1.00 21.29 191 TYR A N 1
ATOM 1400 C CA . TYR A 1 192 ? 28.542 33.594 13.695 1.00 21.49 191 TYR A CA 1
ATOM 1401 C C . TYR A 1 192 ? 27.346 32.789 13.209 1.00 24.72 191 TYR A C 1
ATOM 1402 O O . TYR A 1 192 ? 27.161 31.645 13.604 1.00 22.34 191 TYR A O 1
ATOM 1411 N N . LYS A 1 193 ? 26.545 33.397 12.337 1.00 27.75 192 LYS A N 1
ATOM 1412 C CA . LYS A 1 193 ? 25.391 32.736 11.737 1.00 24.64 192 LYS A CA 1
ATOM 1413 C C . LYS A 1 193 ? 25.801 31.429 11.089 1.00 28.50 192 LYS A C 1
ATOM 1414 O O . LYS A 1 193 ? 26.845 31.356 10.436 1.00 26.70 192 LYS A O 1
ATOM 1420 N N . GLY A 1 194 ? 24.978 30.404 11.283 1.00 26.71 193 GLY A N 1
ATOM 1421 C CA . GLY A 1 194 ? 25.154 29.122 10.630 1.00 25.29 193 GLY A CA 1
ATOM 1422 C C . GLY A 1 194 ? 26.037 28.156 11.399 1.00 30.60 193 GLY A C 1
ATOM 1423 O O . GLY A 1 194 ? 26.277 27.042 10.946 1.00 32.85 193 GLY A O 1
ATOM 1424 N N . LYS A 1 195 ? 26.530 28.579 12.559 1.00 26.79 194 LYS A N 1
ATOM 1425 C CA . LYS A 1 195 ? 27.332 27.695 13.399 1.00 26.33 194 LYS A CA 1
ATOM 1426 C C . LYS A 1 195 ? 26.491 26.929 14.404 1.00 26.78 194 LYS A C 1
ATOM 1427 O O . LYS A 1 195 ? 25.549 27.470 14.989 1.00 28.11 194 LYS A O 1
ATOM 1433 N N . SER A 1 196 ? 26.825 25.656 14.590 1.00 22.49 195 SER A N 1
ATOM 1434 C CA . SER A 1 196 ? 26.128 24.794 15.546 1.00 27.83 195 SER A CA 1
ATOM 1435 C C . SER A 1 196 ? 27.112 24.060 16.452 1.00 29.40 195 SER A C 1
ATOM 1436 O O . SER A 1 196 ? 28.275 23.849 16.093 1.00 31.35 195 SER A O 1
ATOM 1439 N N . LYS A 1 197 ? 26.636 23.658 17.625 1.00 27.83 196 LYS A N 1
ATOM 1440 C CA . LYS A 1 197 ? 27.452 22.907 18.568 1.00 30.13 196 LYS A CA 1
ATOM 1441 C C . LYS A 1 197 ? 26.609 21.864 19.287 1.00 27.77 196 LYS A C 1
ATOM 1442 O O . LYS A 1 197 ? 25.581 22.189 19.874 1.00 31.16 196 LYS A O 1
ATOM 1448 N N . THR A 1 198 ? 27.031 20.605 19.239 1.00 26.68 197 THR A N 1
ATOM 1449 C CA . THR A 1 198 ? 26.396 19.592 20.069 1.00 26.54 197 THR A CA 1
ATOM 1450 C C . THR A 1 198 ? 26.897 19.738 21.501 1.00 29.80 197 THR A C 1
ATOM 1451 O O . THR A 1 198 ? 28.075 19.997 21.716 1.00 30.79 197 THR A O 1
ATOM 1455 N N . ILE A 1 199 ? 26.004 19.612 22.480 1.00 26.14 198 ILE A N 1
ATOM 1456 C CA . ILE A 1 199 ? 26.420 19.560 23.886 1.00 23.06 198 ILE A CA 1
ATOM 1457 C C . ILE A 1 199 ? 25.916 18.263 24.529 1.00 27.22 198 ILE A C 1
ATOM 1458 O O . ILE A 1 199 ? 24.898 17.733 24.113 1.00 25.47 198 ILE A O 1
ATOM 1463 N N . PRO A 1 200 ? 26.643 17.734 25.531 1.00 28.05 199 PRO A N 1
ATOM 1464 C CA . PRO A 1 200 ? 26.274 16.413 26.059 1.00 32.26 199 PRO A CA 1
ATOM 1465 C C . PRO A 1 200 ? 24.959 16.372 26.825 1.00 30.64 199 PRO A C 1
ATOM 1466 O O . PRO A 1 200 ? 24.287 15.346 26.807 1.00 28.48 199 PRO A O 1
ATOM 1470 N N . CYS A 1 201 ? 24.608 17.467 27.490 1.00 26.80 200 CYS A N 1
ATOM 1471 C CA . CYS A 1 201 ? 23.554 17.430 28.496 1.00 26.13 200 CYS A CA 1
ATOM 1472 C C . CYS A 1 201 ? 22.900 18.794 28.669 1.00 23.59 200 CYS A C 1
ATOM 1473 O O . CYS A 1 201 ? 23.587 19.798 28.862 1.00 29.40 200 CYS A O 1
ATOM 1476 N N . PHE A 1 202 ? 21.571 18.837 28.602 1.00 21.82 201 PHE A N 1
ATOM 1477 C CA . PHE A 1 202 ? 20.856 20.052 28.994 1.00 23.44 201 PHE A CA 1
ATOM 1478 C C . PHE A 1 202 ? 19.556 19.664 29.670 1.00 26.20 201 PHE A C 1
ATOM 1479 O O . PHE A 1 202 ? 18.836 18.787 29.199 1.00 27.60 201 PHE A O 1
ATOM 1487 N N . ASN A 1 203 ? 19.274 20.301 30.797 1.00 27.12 202 ASN A N 1
ATOM 1488 C CA . ASN A 1 203 ? 18.093 19.988 31.563 1.00 27.17 202 ASN A CA 1
ATOM 1489 C C . ASN A 1 203 ? 17.138 21.180 31.621 1.00 22.09 202 ASN A C 1
ATOM 1490 O O . ASN A 1 203 ? 17.383 22.127 32.361 1.00 24.25 202 ASN A O 1
ATOM 1495 N N . PRO A 1 204 ? 16.053 21.126 30.842 1.00 21.83 203 PRO A N 1
ATOM 1496 C CA . PRO A 1 204 ? 15.076 22.230 30.810 1.00 19.62 203 PRO A CA 1
ATOM 1497 C C . PRO A 1 204 ? 14.329 22.452 32.128 1.00 23.08 203 PRO A C 1
ATOM 1498 O O . PRO A 1 204 ? 13.725 23.509 32.314 1.00 20.86 203 PRO A O 1
ATOM 1502 N N A ASN A 1 205 ? 14.350 21.463 33.017 0.50 23.24 204 ASN A N 1
ATOM 1503 N N B ASN A 1 205 ? 14.365 21.474 33.029 0.50 23.38 204 ASN A N 1
ATOM 1504 C CA A ASN A 1 205 ? 13.799 21.645 34.356 0.50 23.42 204 ASN A CA 1
ATOM 1505 C CA B ASN A 1 205 ? 13.764 21.649 34.349 0.50 23.35 204 ASN A CA 1
ATOM 1506 C C A ASN A 1 205 ? 14.401 22.861 35.035 0.50 23.61 204 ASN A C 1
ATOM 1507 C C B ASN A 1 205 ? 14.437 22.783 35.126 0.50 23.71 204 ASN A C 1
ATOM 1508 O O A ASN A 1 205 ? 13.731 23.558 35.793 0.50 22.41 204 ASN A O 1
ATOM 1509 O O B ASN A 1 205 ? 13.844 23.355 36.038 0.50 23.07 204 ASN A O 1
ATOM 1518 N N . THR A 1 206 ? 15.679 23.104 34.762 1.00 19.04 205 THR A N 1
ATOM 1519 C CA . THR A 1 206 ? 16.399 24.220 35.388 1.00 19.38 205 THR A CA 1
ATOM 1520 C C . THR A 1 206 ? 15.893 25.588 34.930 1.00 19.63 205 THR A C 1
ATOM 1521 O O . THR A 1 206 ? 16.271 26.613 35.492 1.00 22.98 205 THR A O 1
ATOM 1525 N N . LEU A 1 207 ? 15.062 25.595 33.891 1.00 19.92 206 LEU A N 1
ATOM 1526 C CA . LEU A 1 207 ? 14.498 26.834 33.343 1.00 21.09 206 LEU A CA 1
ATOM 1527 C C . LEU A 1 207 ? 13.141 27.181 33.950 1.00 21.76 206 LEU A C 1
ATOM 1528 O O . LEU A 1 207 ? 12.568 28.231 33.648 1.00 23.53 206 LEU A O 1
ATOM 1533 N N . LEU A 1 208 ? 12.611 26.281 34.771 1.00 19.28 207 LEU A N 1
ATOM 1534 C CA . LEU A 1 208 ? 11.322 26.504 35.414 1.00 21.92 207 LEU A CA 1
ATOM 1535 C C . LEU A 1 208 ? 11.546 27.150 36.767 1.00 23.83 207 LEU A C 1
ATOM 1536 O O . LEU A 1 208 ? 12.524 26.845 37.433 1.00 24.17 207 LEU A O 1
ATOM 1541 N N . PRO A 1 209 ? 10.643 28.044 37.180 1.00 19.92 208 PRO A N 1
ATOM 1542 C CA . PRO A 1 209 ? 10.675 28.505 38.572 1.00 21.66 208 PRO A CA 1
ATOM 1543 C C . PRO A 1 209 ? 10.454 27.335 39.540 1.00 25.89 208 PRO A C 1
ATOM 1544 O O . PRO A 1 209 ? 9.932 26.308 39.136 1.00 26.90 208 PRO A O 1
ATOM 1548 N N . ASP A 1 210 ? 10.881 27.494 40.789 1.00 23.23 209 ASP A N 1
ATOM 1549 C CA . ASP A 1 210 ? 10.546 26.582 41.869 1.00 26.23 209 ASP A CA 1
ATOM 1550 C C . ASP A 1 210 ? 9.067 26.222 41.796 1.00 24.84 209 ASP A C 1
ATOM 1551 O O . ASP A 1 210 ? 8.239 27.085 41.527 1.00 26.60 209 ASP A O 1
ATOM 1556 N N . PRO A 1 211 ? 8.722 24.944 42.036 1.00 23.69 210 PRO A N 1
ATOM 1557 C CA . PRO A 1 211 ? 7.327 24.491 41.958 1.00 25.92 210 PRO A CA 1
ATOM 1558 C C . PRO A 1 211 ? 6.337 25.360 42.737 1.00 28.51 210 PRO A C 1
ATOM 1559 O O . PRO A 1 211 ? 5.161 25.390 42.384 1.00 32.26 210 PRO A O 1
ATOM 1563 N N . LEU A 1 212 ? 6.800 26.064 43.766 1.00 27.57 211 LEU A N 1
ATOM 1564 C CA . LEU A 1 212 ? 5.916 26.907 44.568 1.00 28.89 211 LEU A CA 1
ATOM 1565 C C . LEU A 1 212 ? 5.847 28.359 44.076 1.00 30.16 211 LEU A C 1
ATOM 1566 O O . LEU A 1 212 ? 5.154 29.190 44.666 1.00 33.84 211 LEU A O 1
ATOM 1571 N N . LEU A 1 213 ? 6.554 28.656 42.989 1.00 26.27 212 LEU A N 1
ATOM 1572 C CA . LEU A 1 213 ? 6.593 30.003 42.425 1.00 22.77 212 LEU A CA 1
ATOM 1573 C C . LEU A 1 213 ? 6.164 29.991 40.965 1.00 21.63 212 LEU A C 1
ATOM 1574 O O . LEU A 1 213 ? 6.812 30.619 40.124 1.00 24.49 212 LEU A O 1
ATOM 1579 N N . ARG A 1 214 ? 5.071 29.288 40.655 1.00 20.54 213 ARG A N 1
ATOM 1580 C CA . ARG A 1 214 ? 4.676 29.131 39.257 1.00 18.73 213 ARG A CA 1
ATOM 1581 C C . ARG A 1 214 ? 3.365 29.830 38.845 1.00 17.59 213 ARG A C 1
ATOM 1582 O O . ARG A 1 214 ? 2.671 29.356 37.956 1.00 21.13 213 ARG A O 1
ATOM 1590 N N . ASP A 1 215 ? 3.067 30.965 39.475 1.00 20.00 214 ASP A N 1
ATOM 1591 C CA . ASP A 1 215 ? 2.034 31.870 38.976 1.00 20.98 214 ASP A CA 1
ATOM 1592 C C . ASP A 1 215 ? 2.321 32.177 37.519 1.00 19.81 214 ASP A C 1
ATOM 1593 O O . ASP A 1 215 ? 3.478 32.413 37.146 1.00 20.02 214 ASP A O 1
ATOM 1598 N N . TYR A 1 216 ? 1.279 32.229 36.699 1.00 17.90 215 TYR A N 1
ATOM 1599 C CA . TYR A 1 216 ? 1.459 32.581 35.297 1.00 15.96 215 TYR A CA 1
ATOM 1600 C C . TYR A 1 216 ? 0.239 33.262 34.718 1.00 19.86 215 TYR A C 1
ATOM 1601 O O . TYR A 1 216 ? -0.866 33.168 35.266 1.00 18.92 215 TYR A O 1
ATOM 1610 N N . TRP A 1 217 ? 0.455 33.935 33.594 1.00 15.18 216 TRP A N 1
ATOM 1611 C CA . TRP A 1 217 ? -0.607 34.569 32.825 1.00 14.69 216 TRP A CA 1
ATOM 1612 C C . TRP A 1 217 ? -0.668 33.810 31.529 1.00 18.31 216 TRP A C 1
ATOM 1613 O O . TRP A 1 217 ? 0.312 33.198 31.118 1.00 17.36 216 TRP A O 1
ATOM 1624 N N A VAL A 1 218 ? -1.817 33.848 30.870 0.50 15.29 217 VAL A N 1
ATOM 1625 N N B VAL A 1 218 ? -1.836 33.854 30.893 0.50 15.03 217 VAL A N 1
ATOM 1626 C CA A VAL A 1 218 ? -1.953 33.210 29.571 0.50 12.99 217 VAL A CA 1
ATOM 1627 C CA B VAL A 1 218 ? -2.055 33.234 29.594 0.50 13.85 217 VAL A CA 1
ATOM 1628 C C A VAL A 1 218 ? -2.716 34.135 28.626 0.50 15.82 217 VAL A C 1
ATOM 1629 C C B VAL A 1 218 ? -2.689 34.236 28.640 0.50 15.77 217 VAL A C 1
ATOM 1630 O O A VAL A 1 218 ? -3.698 34.777 29.014 0.50 14.48 217 VAL A O 1
ATOM 1631 O O B VAL A 1 218 ? -3.580 35.006 29.024 0.50 14.23 217 VAL A O 1
ATOM 1638 N N . TYR A 1 219 ? -2.264 34.213 27.381 1.00 13.49 218 TYR A N 1
ATOM 1639 C CA . TYR A 1 219 ? -3.018 34.918 26.342 1.00 13.19 218 TYR A CA 1
ATOM 1640 C C . TYR A 1 219 ? -2.724 34.234 25.012 1.00 13.19 218 TYR A C 1
ATOM 1641 O O . TYR A 1 219 ? -1.759 33.452 24.920 1.00 16.40 218 TYR A O 1
ATOM 1650 N N . GLU A 1 220 ? -3.531 34.522 23.994 1.00 12.92 219 GLU A N 1
ATOM 1651 C CA . GLU A 1 220 ? -3.356 33.943 22.663 1.00 13.61 219 GLU A CA 1
ATOM 1652 C C . GLU A 1 220 ? -2.735 34.956 21.730 1.00 20.60 219 GLU A C 1
ATOM 1653 O O . GLU A 1 220 ? -3.146 36.111 21.695 1.00 16.12 219 GLU A O 1
ATOM 1659 N N . GLY A 1 221 ? -1.722 34.534 20.980 1.00 15.82 220 GLY A N 1
ATOM 1660 C CA . GLY A 1 221 ? -1.012 35.470 20.128 1.00 14.05 220 GLY A CA 1
ATOM 1661 C C . GLY A 1 221 ? -0.320 34.779 18.980 1.00 14.88 220 GLY A C 1
ATOM 1662 O O . GLY A 1 221 ? -0.899 33.882 18.352 1.00 16.58 220 GLY A O 1
ATOM 1663 N N . SER A 1 222 ? 0.934 35.163 18.732 1.00 12.53 221 SER A N 1
ATOM 1664 C CA . SER A 1 222 ? 1.640 34.693 17.547 1.00 12.70 221 SER A CA 1
ATOM 1665 C C . SER A 1 222 ? 3.079 34.361 17.870 1.00 11.18 221 SER A C 1
ATOM 1666 O O . SER A 1 222 ? 3.543 34.609 18.966 1.00 13.87 221 SER A O 1
ATOM 1669 N N . LEU A 1 223 ? 3.760 33.804 16.884 1.00 12.90 222 LEU A N 1
ATOM 1670 C CA . LEU A 1 223 ? 5.205 33.701 16.950 1.00 13.14 222 LEU A CA 1
ATOM 1671 C C . LEU A 1 223 ? 5.740 35.128 16.977 1.00 18.26 222 LEU A C 1
ATOM 1672 O O . LEU A 1 223 ? 5.177 36.006 16.336 1.00 15.68 222 LEU A O 1
ATOM 1677 N N . 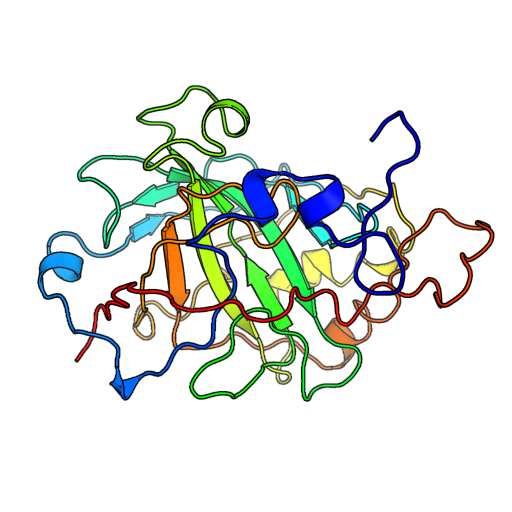THR A 1 224 ? 6.830 35.365 17.703 1.00 13.63 223 THR A N 1
ATOM 1678 C CA . THR A 1 224 ? 7.421 36.714 17.740 1.00 14.16 223 THR A CA 1
ATOM 1679 C C . THR A 1 224 ? 8.472 36.897 16.642 1.00 16.00 223 THR A C 1
ATOM 1680 O O . THR A 1 224 ? 9.077 37.959 16.525 1.00 16.66 223 THR A O 1
ATOM 1684 N N . ILE A 1 225 ? 8.695 35.842 15.865 1.00 18.55 224 ILE A N 1
ATOM 1685 C CA . ILE A 1 225 ? 9.577 35.877 14.711 1.00 16.25 224 ILE A CA 1
ATOM 1686 C C . ILE A 1 225 ? 8.825 35.428 13.468 1.00 19.14 224 ILE A C 1
ATOM 1687 O O . ILE A 1 225 ? 7.812 34.712 13.570 1.00 18.45 224 ILE A O 1
ATOM 1692 N N . PRO A 1 226 ? 9.298 35.851 12.286 1.00 19.49 225 PRO A N 1
ATOM 1693 C CA . PRO A 1 226 ? 8.725 35.359 11.031 1.00 19.57 225 PRO A CA 1
ATOM 1694 C C . PRO A 1 226 ? 8.699 33.832 11.039 1.00 22.96 225 PRO A C 1
ATOM 1695 O O . PRO A 1 226 ? 9.657 33.198 11.498 1.00 21.11 225 PRO A O 1
ATOM 1699 N N . PRO A 1 227 ? 7.619 33.232 10.525 1.00 19.56 226 PRO A N 1
ATOM 1700 C CA . PRO A 1 227 ? 6.508 33.856 9.778 1.00 18.78 226 PRO A CA 1
ATOM 1701 C C . PRO A 1 227 ? 5.448 34.616 10.595 1.00 21.03 226 PRO A C 1
ATOM 1702 O O . PRO A 1 227 ? 4.511 35.150 9.979 1.00 20.05 226 PRO A O 1
ATOM 1706 N N . CYS A 1 228 ? 5.570 34.656 11.920 1.00 16.63 227 CYS A N 1
ATOM 1707 C CA . CYS A 1 228 ? 4.654 35.428 12.772 1.00 16.78 227 CYS A CA 1
ATOM 1708 C C . CYS A 1 228 ? 3.240 34.854 12.797 1.00 16.94 227 CYS A C 1
ATOM 1709 O O . CYS A 1 228 ? 2.257 35.575 12.967 1.00 17.04 227 CYS A O 1
ATOM 1712 N N . SER A 1 229 ? 3.140 33.545 12.639 1.00 18.04 228 SER A N 1
ATOM 1713 C CA . SER A 1 229 ? 1.819 32.921 12.564 1.00 15.34 228 SER A CA 1
ATOM 1714 C C . SER A 1 229 ? 1.102 32.971 13.899 1.00 17.19 228 SER A C 1
ATOM 1715 O O . SER A 1 229 ? 1.728 32.871 14.949 1.00 16.47 228 SER A O 1
ATOM 1718 N N . GLU A 1 230 ? -0.227 33.077 13.855 1.00 18.18 229 GLU A N 1
ATOM 1719 C CA . GLU A 1 230 ? -1.032 33.094 15.065 1.00 16.60 229 GLU A CA 1
ATOM 1720 C C . GLU A 1 230 ? -1.403 31.675 15.514 1.00 17.11 229 GLU A C 1
ATOM 1721 O O . GLU A 1 230 ? -0.820 30.708 15.033 1.00 18.83 229 GLU A O 1
ATOM 1727 N N . GLY A 1 231 ? -2.309 31.558 16.477 1.00 20.04 230 GLY A N 1
ATOM 1728 C CA . GLY A 1 231 ? -2.626 30.258 17.044 1.00 18.70 230 GLY A CA 1
ATOM 1729 C C . GLY A 1 231 ? -1.736 29.850 18.205 1.00 19.60 230 GLY A C 1
ATOM 1730 O O . GLY A 1 231 ? -1.829 28.733 18.696 1.00 23.10 230 GLY A O 1
ATOM 1731 N N . VAL A 1 232 ? -0.866 30.755 18.653 1.00 16.88 231 VAL A N 1
ATOM 1732 C CA . VAL A 1 232 ? 0.066 30.436 19.723 1.00 11.99 231 VAL A CA 1
ATOM 1733 C C . VAL A 1 232 ? -0.516 30.733 21.097 1.00 14.17 231 VAL A C 1
ATOM 1734 O O . VAL A 1 232 ? -0.994 31.849 21.374 1.00 15.87 231 VAL A O 1
ATOM 1738 N N . THR A 1 233 ? -0.485 29.736 21.972 1.00 12.52 232 THR A N 1
ATOM 1739 C CA . THR A 1 233 ? -0.869 29.955 23.353 1.00 12.14 232 THR A CA 1
ATOM 1740 C C . THR A 1 233 ? 0.364 30.326 24.161 1.00 12.88 232 THR A C 1
ATOM 1741 O O . THR A 1 233 ? 1.286 29.527 24.281 1.00 14.97 232 THR A O 1
ATOM 1745 N N . TRP A 1 234 ? 0.364 31.539 24.711 1.00 12.76 233 TRP A N 1
ATOM 1746 C CA . TRP A 1 234 ? 1.471 32.034 25.517 1.00 11.47 233 TRP A CA 1
ATOM 1747 C C . TRP A 1 234 ? 1.220 31.852 26.998 1.00 14.58 233 TRP A C 1
ATOM 1748 O O . TRP A 1 234 ? 0.184 32.258 27.527 1.00 16.55 233 TRP A O 1
ATOM 1759 N N . ILE A 1 235 ? 2.182 31.232 27.663 1.00 13.07 234 ILE A N 1
ATOM 1760 C CA . ILE A 1 235 ? 2.150 31.073 29.110 1.00 13.13 234 ILE A CA 1
ATOM 1761 C C . ILE A 1 235 ? 3.347 31.809 29.687 1.00 15.66 234 ILE A C 1
ATOM 1762 O O . ILE A 1 235 ? 4.488 31.424 29.468 1.00 15.41 234 ILE A O 1
ATOM 1767 N N . LEU A 1 236 ? 3.090 32.910 30.383 1.00 17.73 235 LEU A N 1
ATOM 1768 C CA . LEU A 1 236 ? 4.182 33.731 30.878 1.00 16.45 235 LEU A CA 1
ATOM 1769 C C . LEU A 1 236 ? 4.281 33.582 32.383 1.00 16.44 235 LEU A C 1
ATOM 1770 O O . LEU A 1 236 ? 3.352 33.922 33.104 1.00 16.77 235 LEU A O 1
ATOM 1775 N N . PHE A 1 237 ? 5.419 33.073 32.857 1.00 15.36 236 PHE A N 1
ATOM 1776 C CA . PHE A 1 237 ? 5.633 32.943 34.285 1.00 16.03 236 PHE A CA 1
ATOM 1777 C C . PHE A 1 237 ? 5.902 34.310 34.912 1.00 17.15 236 PHE A C 1
ATOM 1778 O O . PHE A 1 237 ? 6.642 35.133 34.368 1.00 18.53 236 PHE A O 1
ATOM 1786 N N . ARG A 1 238 ? 5.322 34.525 36.084 1.00 17.98 237 ARG A N 1
ATOM 1787 C CA . ARG A 1 238 ? 5.484 35.771 36.822 1.00 19.45 237 ARG A CA 1
ATOM 1788 C C . ARG A 1 238 ? 6.870 35.906 37.471 1.00 21.57 237 ARG A C 1
ATOM 1789 O O . ARG A 1 238 ? 7.411 37.011 37.592 1.00 22.13 237 ARG A O 1
ATOM 1797 N N . TYR A 1 239 ? 7.455 34.779 37.865 1.00 18.83 238 TYR A N 1
ATOM 1798 C CA . TYR A 1 239 ? 8.752 34.789 38.538 1.00 19.36 238 TYR A CA 1
ATOM 1799 C C . TYR A 1 239 ? 9.924 34.572 37.570 1.00 19.70 238 TYR A C 1
ATOM 1800 O O . TYR A 1 239 ? 9.918 33.621 36.792 1.00 20.32 238 TYR A O 1
ATOM 1809 N N . PRO A 1 240 ? 10.946 35.449 37.626 1.00 20.12 239 PRO A N 1
ATOM 1810 C CA . PRO A 1 240 ? 12.060 35.387 36.672 1.00 19.94 239 PRO A CA 1
ATOM 1811 C C . PRO A 1 240 ? 13.184 34.409 37.060 1.00 19.42 239 PRO A C 1
ATOM 1812 O O . PRO A 1 240 ? 13.329 34.034 38.224 1.00 24.84 239 PRO A O 1
ATOM 1816 N N . LEU A 1 241 ? 13.936 33.965 36.060 1.00 19.67 240 LEU A N 1
ATOM 1817 C CA . LEU A 1 241 ? 15.235 33.316 36.294 1.00 19.23 240 LEU A CA 1
ATOM 1818 C C . LEU A 1 241 ? 16.304 34.390 36.452 1.00 20.95 240 LEU A C 1
ATOM 1819 O O . LEU A 1 241 ? 16.051 35.568 36.225 1.00 19.44 240 LEU A O 1
ATOM 1824 N N . THR A 1 242 ? 17.516 33.976 36.813 1.00 20.81 241 THR A N 1
ATOM 1825 C CA . THR A 1 242 ? 18.643 34.895 36.839 1.00 20.61 241 THR A CA 1
ATOM 1826 C C . THR A 1 242 ? 19.829 34.229 36.153 1.00 20.04 241 THR A C 1
ATOM 1827 O O . THR A 1 242 ? 20.009 33.019 36.297 1.00 22.90 241 THR A O 1
ATOM 1831 N N . ILE A 1 243 ? 20.593 35.007 35.389 1.00 17.83 242 ILE A N 1
ATOM 1832 C CA . ILE A 1 243 ? 21.897 34.581 34.869 1.00 15.86 242 ILE A CA 1
ATOM 1833 C C . ILE A 1 243 ? 22.950 35.590 35.350 1.00 17.70 242 ILE A C 1
ATOM 1834 O O . ILE A 1 243 ? 22.622 36.681 35.821 1.00 18.35 242 ILE A O 1
ATOM 1839 N N . SER A 1 244 ? 24.226 35.223 35.265 1.00 18.97 243 SER A N 1
ATOM 1840 C CA . SER A 1 244 ? 25.274 36.139 35.697 1.00 17.92 243 SER A CA 1
ATOM 1841 C C . SER A 1 244 ? 25.604 37.156 34.617 1.00 16.12 243 SER A C 1
ATOM 1842 O O . SER A 1 244 ? 25.220 36.992 33.452 1.00 18.37 243 SER A O 1
ATOM 1845 N N . GLN A 1 245 ? 26.324 38.211 35.009 1.00 19.77 244 GLN A N 1
ATOM 1846 C CA . GLN A 1 245 ? 26.776 39.214 34.051 1.00 21.85 244 GLN A CA 1
ATOM 1847 C C . GLN A 1 245 ? 27.665 38.583 32.993 1.00 18.04 244 GLN A C 1
ATOM 1848 O O . GLN A 1 245 ? 27.523 38.895 31.812 1.00 17.98 244 GLN A O 1
ATOM 1854 N N . LEU A 1 246 ? 28.582 37.695 33.406 1.00 22.36 245 LEU A N 1
ATOM 1855 C CA . LEU A 1 246 ? 29.411 36.984 32.439 1.00 20.11 245 LEU A CA 1
ATOM 1856 C C . LEU A 1 246 ? 28.535 36.268 31.418 1.00 15.65 245 LEU A C 1
ATOM 1857 O O . LEU A 1 246 ? 28.798 36.350 30.214 1.00 17.71 245 LEU A O 1
ATOM 1862 N N . GLN A 1 247 ? 27.486 35.602 31.895 1.00 16.68 246 GLN A N 1
ATOM 1863 C CA . GLN A 1 247 ? 26.613 34.844 30.998 1.00 16.43 246 GLN A CA 1
ATOM 1864 C C . GLN A 1 247 ? 25.963 35.750 29.960 1.00 17.50 246 GLN A C 1
ATOM 1865 O O . GLN A 1 247 ? 25.985 35.442 28.759 1.00 17.05 246 GLN A O 1
ATOM 1871 N N . ILE A 1 248 ? 25.403 36.875 30.399 1.00 14.32 247 ILE A N 1
ATOM 1872 C CA . ILE A 1 248 ? 24.797 37.779 29.415 1.00 18.61 247 ILE A CA 1
ATOM 1873 C C . ILE A 1 248 ? 25.857 38.398 28.503 1.00 18.77 247 ILE A C 1
ATOM 1874 O O . ILE A 1 248 ? 25.596 38.631 27.323 1.00 17.28 247 ILE A O 1
ATOM 1879 N N . GLU A 1 249 ? 27.064 38.638 29.018 1.00 16.59 248 GLU A N 1
ATOM 1880 C CA . GLU A 1 249 ? 28.108 39.161 28.148 1.00 15.18 248 GLU A CA 1
ATOM 1881 C C . GLU A 1 249 ? 28.464 38.210 27.000 1.00 16.66 248 GLU A C 1
ATOM 1882 O O . GLU A 1 249 ? 28.820 38.645 25.908 1.00 19.13 248 GLU A O 1
ATOM 1888 N N A GLU A 1 250 ? 28.396 36.908 27.256 0.50 16.23 249 GLU A N 1
ATOM 1889 N N B GLU A 1 250 ? 28.340 36.911 27.237 0.50 16.56 249 GLU A N 1
ATOM 1890 C CA A GLU A 1 250 ? 28.663 35.946 26.196 0.50 17.75 249 GLU A CA 1
ATOM 1891 C CA B GLU A 1 250 ? 28.657 35.942 26.194 0.50 17.75 249 GLU A CA 1
ATOM 1892 C C A GLU A 1 250 ? 27.628 36.096 25.081 0.50 16.81 249 GLU A C 1
ATOM 1893 C C B GLU A 1 250 ? 27.589 35.873 25.102 0.50 17.16 249 GLU A C 1
ATOM 1894 O O A GLU A 1 250 ? 27.966 36.118 23.895 0.50 14.06 249 GLU A O 1
ATOM 1895 O O B GLU A 1 250 ? 27.871 35.521 23.953 0.50 19.20 249 GLU A O 1
ATOM 1906 N N . PHE A 1 251 ? 26.362 36.226 25.460 1.00 16.69 250 PHE A N 1
ATOM 1907 C CA . PHE A 1 251 ? 25.316 36.418 24.468 1.00 17.72 250 PHE A CA 1
ATOM 1908 C C . PHE A 1 251 ? 25.541 37.692 23.660 1.00 16.54 250 PHE A C 1
ATOM 1909 O O . PHE A 1 251 ? 25.229 37.757 22.467 1.00 18.20 250 PHE A O 1
ATOM 1917 N N . ARG A 1 252 ? 26.097 38.710 24.310 1.00 15.84 251 ARG A N 1
ATOM 1918 C CA . ARG A 1 252 ? 26.242 40.009 23.686 1.00 19.45 251 ARG A CA 1
ATOM 1919 C C . ARG A 1 252 ? 27.370 40.095 22.643 1.00 22.51 251 ARG A C 1
ATOM 1920 O O . ARG A 1 252 ? 27.527 41.121 21.985 1.00 27.50 251 ARG A O 1
ATOM 1928 N N A ARG A 1 253 ? 28.133 39.017 22.495 0.50 21.90 252 ARG A N 1
ATOM 1929 N N B ARG A 1 253 ? 28.140 39.020 22.504 0.50 21.82 252 ARG A N 1
ATOM 1930 C CA A ARG A 1 253 ? 29.190 38.947 21.490 0.50 22.17 252 ARG A CA 1
ATOM 1931 C CA B ARG A 1 253 ? 29.199 38.949 21.499 0.50 22.24 252 ARG A CA 1
ATOM 1932 C C A ARG A 1 253 ? 28.704 38.357 20.175 0.50 20.76 252 ARG A C 1
ATOM 1933 C C B ARG A 1 253 ? 28.760 38.232 20.223 0.50 20.40 252 ARG A C 1
ATOM 1934 O O A ARG A 1 253 ? 29.386 38.446 19.158 0.50 21.84 252 ARG A O 1
ATOM 1935 O O B ARG A 1 253 ? 29.529 38.114 19.274 0.50 21.16 252 ARG A O 1
ATOM 1950 N N . LEU A 1 254 ? 27.520 37.747 20.190 1.00 16.79 253 LEU A N 1
ATOM 1951 C CA . LEU A 1 254 ? 27.042 37.013 19.031 1.00 17.22 253 LEU A CA 1
ATOM 1952 C C . LEU A 1 254 ? 26.837 37.906 17.811 1.00 15.83 253 LEU A C 1
ATOM 1953 O O . LEU A 1 254 ? 26.638 39.119 17.938 1.00 18.92 253 LEU A O 1
ATOM 1958 N N A ARG A 1 255 ? 26.897 37.301 16.632 0.50 17.14 254 ARG A N 1
ATOM 1959 N N B ARG A 1 255 ? 26.912 37.302 16.632 0.50 17.11 254 ARG A N 1
ATOM 1960 C CA A ARG A 1 255 ? 26.790 38.041 15.383 0.50 19.96 254 ARG A CA 1
ATOM 1961 C CA B ARG A 1 255 ? 26.796 38.032 15.375 0.50 20.00 254 ARG A CA 1
ATOM 1962 C C A ARG A 1 255 ? 25.637 37.543 14.521 0.50 20.82 254 ARG A C 1
ATOM 1963 C C B ARG A 1 255 ? 25.583 37.571 14.582 0.50 20.79 254 ARG A C 1
ATOM 1964 O O A ARG A 1 255 ? 25.248 36.373 14.586 0.50 21.74 254 ARG A O 1
ATOM 1965 O O B ARG A 1 255 ? 25.097 36.448 14.754 0.50 22.07 254 ARG A O 1
ATOM 1980 N N . THR A 1 256 ? 25.112 38.439 13.694 1.00 21.93 255 THR A N 1
ATOM 1981 C CA . THR A 1 256 ? 23.945 38.143 12.863 1.00 18.84 255 THR A CA 1
ATOM 1982 C C . THR A 1 256 ? 24.290 37.497 11.532 1.00 21.00 255 THR A C 1
ATOM 1983 O O . THR A 1 256 ? 23.410 36.972 10.848 1.00 24.79 255 THR A O 1
ATOM 1987 N N . HIS A 1 257 ? 25.566 37.529 11.156 1.00 22.03 256 HIS A N 1
ATOM 1988 C CA . HIS A 1 257 ? 25.972 37.050 9.837 1.00 24.78 256 HIS A CA 1
ATOM 1989 C C . HIS A 1 257 ? 27.134 36.057 9.906 1.00 26.24 256 HIS A C 1
ATOM 1990 O O . HIS A 1 257 ? 27.735 35.864 10.962 1.00 25.29 256 HIS A O 1
ATOM 1997 N N . VAL A 1 258 ? 27.436 35.421 8.779 1.00 29.56 257 VAL A N 1
ATOM 1998 C CA . VAL A 1 258 ? 28.595 34.539 8.704 1.00 36.52 257 VAL A CA 1
ATOM 1999 C C . VAL A 1 258 ? 29.874 35.364 8.842 1.00 37.37 257 VAL A C 1
ATOM 2000 O O . VAL A 1 258 ? 29.894 36.556 8.524 1.00 33.17 257 VAL A O 1
ATOM 2004 N N . LYS A 1 259 ? 30.935 34.732 9.326 1.00 33.83 258 LYS A N 1
ATOM 2005 C CA . LYS A 1 259 ? 32.218 35.409 9.495 1.00 41.67 258 LYS A CA 1
ATOM 2006 C C . LYS A 1 259 ? 32.745 36.001 8.183 1.00 45.69 258 LYS A C 1
ATOM 2007 O O . LYS A 1 259 ? 32.830 35.309 7.167 1.00 45.80 258 LYS A O 1
ATOM 2013 N N . GLY A 1 260 ? 33.093 37.285 8.216 1.00 49.12 259 GLY A N 1
ATOM 2014 C CA . GLY A 1 260 ? 33.669 37.956 7.065 1.00 47.67 259 GLY A CA 1
ATOM 2015 C C . GLY A 1 260 ? 32.671 38.677 6.175 1.00 48.53 259 GLY A C 1
ATOM 2016 O O . GLY A 1 260 ? 33.059 39.344 5.217 1.00 47.87 259 GLY A O 1
ATOM 2017 N N . ALA A 1 261 ? 31.385 38.553 6.491 1.00 44.25 260 ALA A N 1
ATOM 2018 C CA . ALA A 1 261 ? 30.336 39.157 5.675 1.00 44.14 260 ALA A CA 1
ATOM 2019 C C . ALA A 1 261 ? 30.432 40.678 5.647 1.00 49.50 260 ALA A C 1
ATOM 2020 O O . ALA A 1 261 ? 30.850 41.300 6.621 1.00 51.40 260 ALA A O 1
ATOM 2022 N N . GLU A 1 262 ? 30.039 41.270 4.523 1.00 55.41 261 GLU A N 1
ATOM 2023 C CA . GLU A 1 262 ? 29.967 42.721 4.404 1.00 63.40 261 GLU A CA 1
ATOM 2024 C C . GLU A 1 262 ? 28.691 43.206 5.085 1.00 60.02 261 GLU A C 1
ATOM 2025 O O . GLU A 1 262 ? 27.591 42.766 4.743 1.00 60.78 261 GLU A O 1
ATOM 2031 N N . LEU A 1 263 ? 28.837 44.104 6.053 1.00 55.66 262 LEU A N 1
ATOM 2032 C CA . LEU A 1 263 ? 27.684 44.603 6.793 1.00 54.63 262 LEU A CA 1
ATOM 2033 C C . LEU A 1 263 ? 26.753 45.420 5.901 1.00 52.46 262 LEU A C 1
ATOM 2034 O O . LEU A 1 263 ? 27.204 46.189 5.055 1.00 54.65 262 LEU A O 1
ATOM 2039 N N . VAL A 1 264 ? 25.449 45.244 6.092 1.00 51.35 263 VAL A N 1
ATOM 2040 C CA . VAL A 1 264 ? 24.461 46.020 5.354 1.00 48.09 263 VAL A CA 1
ATOM 2041 C C . VAL A 1 264 ? 24.401 47.438 5.905 1.00 44.22 263 VAL A C 1
ATOM 2042 O O . VAL A 1 264 ? 24.663 47.663 7.085 1.00 43.62 263 VAL A O 1
ATOM 2044 N N . GLU A 1 265 ? 24.061 48.395 5.049 1.00 42.94 264 GLU A N 1
ATOM 2045 C CA . GLU A 1 265 ? 23.906 49.777 5.483 1.00 45.67 264 GLU A CA 1
ATOM 2046 C C . GLU A 1 265 ? 22.990 49.844 6.700 1.00 41.47 264 GLU A C 1
ATOM 2047 O O . GLU A 1 265 ? 21.927 49.218 6.717 1.00 37.33 264 GLU A O 1
ATOM 2049 N N . GLY A 1 266 ? 23.411 50.588 7.719 1.00 35.96 265 GLY A N 1
ATOM 2050 C CA . GLY A 1 266 ? 22.602 50.781 8.910 1.00 30.96 265 GLY A CA 1
ATOM 2051 C C . GLY A 1 266 ? 22.745 49.697 9.965 1.00 30.46 265 GLY A C 1
ATOM 2052 O O . GLY A 1 266 ? 22.215 49.821 11.066 1.00 33.15 265 GLY A O 1
ATOM 2053 N N . CYS A 1 267 ? 23.476 48.638 9.640 1.00 29.70 266 CYS A N 1
ATOM 2054 C CA . CYS A 1 267 ? 23.591 47.498 10.548 1.00 30.58 266 CYS A CA 1
ATOM 2055 C C . CYS A 1 267 ? 25.005 47.328 11.096 1.00 32.81 266 CYS A C 1
ATOM 2056 O O . CYS A 1 267 ? 25.985 47.639 10.413 1.00 38.85 266 CYS A O 1
ATOM 2059 N N . ASP A 1 268 ? 25.112 46.833 12.329 1.00 23.89 267 ASP A N 1
ATOM 2060 C CA . ASP A 1 268 ? 26.422 46.702 12.975 1.00 20.34 267 ASP A CA 1
ATOM 2061 C C . ASP A 1 268 ? 26.921 45.252 13.092 1.00 29.97 267 ASP A C 1
ATOM 2062 O O . ASP A 1 268 ? 28.026 45.010 13.589 1.00 28.74 267 ASP A O 1
ATOM 2067 N N . GLY A 1 269 ? 26.108 44.298 12.642 1.00 30.55 268 GLY A N 1
ATOM 2068 C CA . GLY A 1 269 ? 26.509 42.901 12.605 1.00 28.05 268 GLY A CA 1
ATOM 2069 C C . GLY A 1 269 ? 26.399 42.186 13.938 1.00 26.39 268 GLY A C 1
ATOM 2070 O O . GLY A 1 269 ? 26.683 40.986 14.032 1.00 22.72 268 GLY A O 1
ATOM 2071 N N . ILE A 1 270 ? 25.969 42.917 14.964 1.00 20.62 269 ILE A 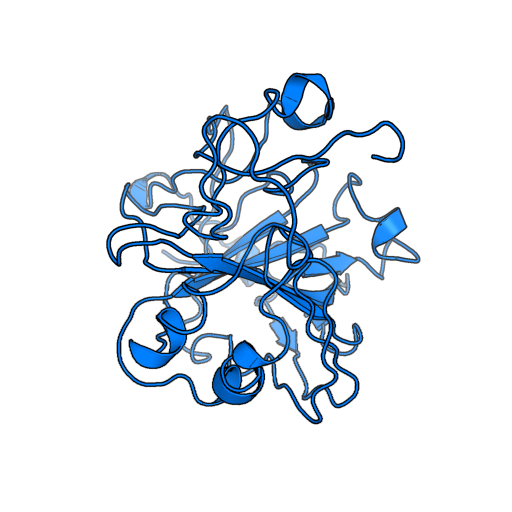N 1
ATOM 2072 C CA . ILE A 1 270 ? 25.866 42.380 16.313 1.00 18.09 269 ILE A CA 1
ATOM 2073 C C . ILE A 1 270 ? 24.460 41.825 16.542 1.00 20.05 269 ILE A C 1
ATOM 2074 O O . ILE A 1 270 ? 23.478 42.480 16.215 1.00 21.56 269 ILE A O 1
ATOM 2079 N N . LEU A 1 271 ? 24.357 40.614 17.081 1.00 18.00 270 LEU A N 1
ATOM 2080 C CA . LEU A 1 271 ? 23.034 40.055 17.415 1.00 16.18 270 LEU A CA 1
ATOM 2081 C C . LEU A 1 271 ? 22.714 40.436 18.849 1.00 19.12 270 LEU A C 1
ATOM 2082 O O . LEU A 1 271 ? 23.399 40.033 19.788 1.00 20.11 270 LEU A O 1
ATOM 2087 N N . GLY A 1 272 ? 21.691 41.259 19.023 1.00 21.67 271 GLY A N 1
ATOM 2088 C CA . GLY A 1 272 ? 21.405 41.812 20.327 1.00 20.39 271 GLY A CA 1
ATOM 2089 C C . GLY A 1 272 ? 20.221 42.750 20.182 1.00 18.38 271 GLY A C 1
ATOM 2090 O O . GLY A 1 272 ? 19.926 43.199 19.069 1.00 20.66 271 GLY A O 1
ATOM 2091 N N . ASP A 1 273 ? 19.564 43.047 21.298 1.00 15.55 272 ASP A N 1
ATOM 2092 C CA . ASP A 1 273 ? 18.283 43.746 21.262 1.00 16.64 272 ASP A CA 1
ATOM 2093 C C . ASP A 1 273 ? 17.421 43.040 20.230 1.00 20.04 272 ASP A C 1
ATOM 2094 O O . ASP A 1 273 ? 16.729 43.680 19.419 1.00 17.45 272 ASP A O 1
ATOM 2099 N N . ASN A 1 274 ? 17.467 41.708 20.261 1.00 13.75 273 ASN A N 1
ATOM 2100 C CA . ASN A 1 274 ? 16.735 40.901 19.291 1.00 14.46 273 ASN A CA 1
ATOM 2101 C C . ASN A 1 274 ? 15.317 40.590 19.766 1.00 15.76 273 ASN A C 1
ATOM 2102 O O . ASN A 1 274 ? 14.912 39.428 19.897 1.00 16.35 273 ASN A O 1
ATOM 2107 N N . PHE A 1 275 ? 14.584 41.657 20.040 1.00 14.51 274 PHE A N 1
ATOM 2108 C CA . PHE A 1 275 ? 13.194 41.598 20.447 1.00 14.01 274 PHE A CA 1
ATOM 2109 C C . PHE A 1 275 ? 12.312 42.304 19.433 1.00 15.01 274 PHE A C 1
ATOM 2110 O O . PHE A 1 275 ? 12.674 43.345 18.894 1.00 16.03 274 PHE A O 1
ATOM 2118 N N . ARG A 1 276 ? 11.148 41.719 19.159 1.00 14.30 275 ARG A N 1
ATOM 2119 C CA . ARG A 1 276 ? 10.133 42.371 18.343 1.00 16.59 275 ARG A CA 1
ATOM 2120 C C . ARG A 1 276 ? 9.421 43.401 19.203 1.00 12.47 275 ARG A C 1
ATOM 2121 O O . ARG A 1 276 ? 9.175 43.170 20.378 1.00 16.57 275 ARG A O 1
ATOM 2129 N N . PRO A 1 277 ? 9.109 44.564 18.623 1.00 15.52 276 PRO A N 1
ATOM 2130 C CA . PRO A 1 277 ? 8.347 45.572 19.367 1.00 16.68 276 PRO A CA 1
ATOM 2131 C C . PRO A 1 277 ? 7.016 44.995 19.874 1.00 17.15 276 PRO A C 1
ATOM 2132 O O . PRO A 1 277 ? 6.464 44.091 19.246 1.00 17.59 276 PRO A O 1
ATOM 2136 N N . THR A 1 278 ? 6.521 45.495 21.005 1.00 15.83 277 THR A N 1
ATOM 2137 C CA . THR A 1 278 ? 5.221 45.058 21.499 1.00 13.47 277 THR A CA 1
ATOM 2138 C C . THR A 1 278 ? 4.099 45.437 20.537 1.00 17.08 277 THR A C 1
ATOM 2139 O O . THR A 1 278 ? 4.176 46.447 19.805 1.00 17.14 277 THR A O 1
ATOM 2143 N N . GLN A 1 279 ? 3.057 44.613 20.547 1.00 15.25 278 GLN A N 1
ATOM 2144 C CA . GLN A 1 279 ? 1.985 44.701 19.574 1.00 16.30 278 GLN A CA 1
ATOM 2145 C C . GLN A 1 279 ? 0.683 45.057 20.257 1.00 13.89 278 GLN A C 1
ATOM 2146 O O . GLN A 1 279 ? 0.537 44.880 21.473 1.00 18.04 278 GLN A O 1
ATOM 2152 N N . PRO A 1 280 ? -0.273 45.556 19.474 1.00 16.70 279 PRO A N 1
ATOM 2153 C CA . PRO A 1 280 ? -1.559 45.983 20.023 1.00 16.52 279 PRO A CA 1
ATOM 2154 C C . PRO A 1 280 ? -2.273 44.818 20.674 1.00 16.47 279 PRO A C 1
ATOM 2155 O O . PRO A 1 280 ? -2.316 43.723 20.095 1.00 17.20 279 PRO A O 1
ATOM 2159 N N . LEU A 1 281 ? -2.824 45.042 21.863 1.00 17.60 280 LEU A N 1
ATOM 2160 C CA . LEU A 1 281 ? -3.562 43.983 22.532 1.00 17.27 280 LEU A CA 1
ATOM 2161 C C . LEU A 1 281 ? -4.819 43.615 21.741 1.00 17.46 280 LEU A C 1
ATOM 2162 O O . LEU A 1 281 ? -5.293 42.479 21.817 1.00 18.05 280 LEU A O 1
ATOM 2167 N N . SER A 1 282 ? -5.346 44.567 20.977 1.00 19.25 281 SER A N 1
ATOM 2168 C CA . SER A 1 282 ? -6.634 44.365 20.325 1.00 17.66 281 SER A CA 1
ATOM 2169 C C . SER A 1 282 ? -7.674 43.961 21.370 1.00 18.78 281 SER A C 1
ATOM 2170 O O . SER A 1 282 ? -7.672 44.459 22.491 1.00 25.92 281 SER A O 1
ATOM 2173 N N . ASP A 1 283 ? -8.585 43.066 21.053 1.00 17.97 282 ASP A N 1
ATOM 2174 C CA . ASP A 1 283 ? -9.611 42.880 22.075 1.00 28.31 282 ASP A CA 1
ATOM 2175 C C . ASP A 1 283 ? -9.297 41.745 23.039 1.00 30.30 282 ASP A C 1
ATOM 2176 O O . ASP A 1 283 ? -10.180 41.226 23.713 1.00 28.59 282 ASP A O 1
ATOM 2181 N N . ARG A 1 284 ? -8.023 41.371 23.131 1.00 21.54 283 ARG A N 1
ATOM 2182 C CA . ARG A 1 284 ? -7.715 40.112 23.774 1.00 16.86 283 ARG A CA 1
ATOM 2183 C C . ARG A 1 284 ? -7.897 40.112 25.269 1.00 16.97 283 ARG A C 1
ATOM 2184 O O . ARG A 1 284 ? -7.611 41.090 25.952 1.00 20.55 283 ARG A O 1
ATOM 2192 N N . VAL A 1 285 ? -8.372 38.982 25.776 1.00 17.43 284 VAL A N 1
ATOM 2193 C CA . VAL A 1 285 ? -8.457 38.759 27.206 1.00 19.32 284 VAL A CA 1
ATOM 2194 C C . VAL A 1 285 ? -7.156 38.128 27.697 1.00 21.28 284 VAL A C 1
ATOM 2195 O O . VAL A 1 285 ? -6.752 37.062 27.215 1.00 20.31 284 VAL A O 1
ATOM 2199 N N . ILE A 1 286 ? -6.514 38.778 28.662 1.00 18.09 285 ILE A N 1
ATOM 2200 C CA . ILE A 1 286 ? -5.360 38.202 29.345 1.00 17.81 285 ILE A CA 1
ATOM 2201 C C . ILE A 1 286 ? -5.854 37.548 30.621 1.00 18.43 285 ILE A C 1
ATOM 2202 O O . ILE A 1 286 ? -6.526 38.183 31.428 1.00 20.22 285 ILE A O 1
ATOM 2207 N N . ARG A 1 287 ? -5.539 36.266 30.799 1.00 15.95 286 ARG A N 1
ATOM 2208 C CA . ARG A 1 287 ? -5.973 35.554 31.997 1.00 18.24 286 ARG A CA 1
ATOM 2209 C C . ARG A 1 287 ? -4.827 35.301 32.971 1.00 18.61 286 ARG A C 1
ATOM 2210 O O . ARG A 1 287 ? -3.675 35.136 32.569 1.00 20.34 286 ARG A O 1
ATOM 2218 N N . ALA A 1 288 ? -5.156 35.249 34.255 1.00 19.28 287 ALA A N 1
ATOM 2219 C CA . ALA A 1 288 ? -4.200 34.895 35.297 1.00 20.21 287 ALA A CA 1
ATOM 2220 C C . ALA A 1 288 ? -4.624 33.586 35.945 1.00 21.83 287 ALA A C 1
ATOM 2221 O O . ALA A 1 288 ? -5.818 33.347 36.163 1.00 21.47 287 ALA A O 1
ATOM 2223 N N . ALA A 1 289 ? -3.658 32.733 36.255 1.00 20.66 288 ALA A N 1
ATOM 2224 C CA . ALA A 1 289 ? -3.946 31.496 36.954 1.00 17.75 288 ALA A CA 1
ATOM 2225 C C . ALA A 1 289 ? -3.794 31.719 38.457 1.00 25.26 288 ALA A C 1
ATOM 2226 O O . ALA A 1 289 ? -3.593 30.779 39.221 1.00 30.47 288 ALA A O 1
ATOM 2228 N N . PHE A 1 290 ? -3.892 32.977 38.873 1.00 23.29 289 PHE A N 1
ATOM 2229 C CA . PHE A 1 290 ? -3.745 33.329 40.278 1.00 21.81 289 PHE A CA 1
ATOM 2230 C C . PHE A 1 290 ? -4.513 34.600 40.590 1.00 30.87 289 PHE A C 1
ATOM 2231 O O . PHE A 1 290 ? -4.787 35.394 39.692 1.00 29.38 289 PHE A O 1
ATOM 2239 N N . GLN A 1 291 ? -4.849 34.792 41.865 1.00 40.03 290 GLN A N 1
ATOM 2240 C CA . GLN A 1 291 ? -5.588 35.971 42.320 1.00 46.63 290 GLN A CA 1
ATOM 2241 C C . GLN A 1 291 ? -4.668 37.025 42.913 1.00 53.22 290 GLN A C 1
ATOM 2242 O O . GLN A 1 291 ? -3.794 36.707 43.716 1.00 56.78 290 GLN A O 1
#

GO terms:
  GO:0004089 carbonate dehydratase activity (F, TAS)
  GO:0005515 protein binding (F, IPI)

=== Feature glossary ===
The record interleaves many kinds of information about one protein. Here is each kind framed as the question it answers.

Q: What are the backbone torsion angles?
A: φ (phi) and ψ (psi) are the two rotatable backbone dihedrals per residue: φ is the C(i-1)–N–Cα–C torsion, ψ is the N–Cα–C–N(i+1) torsion, both in degrees on (−180°, 180°]. α-helical residues cluster near (−60°, −45°); β-strand residues near (−120°, +130°). A Ramachandran plot is simply a scatter of (φ, ψ) for every residue.

Q: What is the amino-acid chain?
A: This is the polypeptide sequenc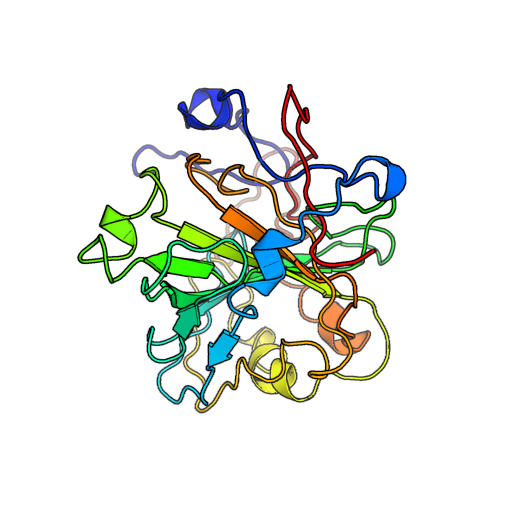e — one letter per residue, N-terminus first. Length ranges from a few dozen residues for small domains to over a thousand for large multi-domain proteins.

Q: How mobile is each atom in the crystal?
A: For experimental (PDB) structures, the B-factor (temperature factor) quantifies the positional spread of each atom in the crystal — a combination of thermal vibration and static disorder — in units of Å². High B-factors mark flexible loops or poorly resolved regions; low B-factors mark the rigid, well-ordered core.

Q: Are the domains correctly placed relative to each other?
A: Predicted Aligned Error (PAE) is an AlphaFold confidence matrix: entry (i, j) is the expected error in the position of residue j, in ångströms, when the prediction is superimposed on the true structure at residue i. Low PAE within a block of residues means that block is internally rigid and well-predicted; high PAE between two blocks means their relative placement is uncertain even if each block individually is confident.

Q: How confident is the AlphaFold model at each residue?
A: pLDDT is the predicted lDDT-Cα score: AlphaFold's confidence that the local environment of each residue (all inter-atomic distances within 15 Å) is correctly placed. It is a per-residue number between 0 and 100, with higher meaning more reliable.

Q: What family and function is it annotated with?
A: Functional annotations link the protein to curated databases. InterPro entries identify conserved domains and families by matching the sequence against member-database signatures (Pfam, PROSITE, CDD, …). Gene Ontology (GO) terms describe molecular function, biological process, and cellular component in a controlled vocabulary. CATH places the structure in a hierarchical fold classification (Class/Architecture/Topology/Homologous-superfamily). The organism is the source species.

Q: How big and how compact is the whole molecule?
A: Three whole-structure scalars: the radius of gyration (RMS distance of Cα from centroid, in Å), the count of Cα–Cα contacts (pairs closer than 8 Å and separated by more than four residues in sequence — i.e. tertiary, not local, contacts), and the bounding-box dimensions. Together they distinguish compact globular folds from extended fibres or disordered chains.

Q: What known structures does this most resemble?
A: The Foldseek neighbor list gives the closest experimentally determined structures in the PDB, ranked by structural alignment. TM-score near 1 means near-identical fold; near 0.3 means only rough topology match. This is how one finds what a novel AlphaFold prediction most resembles in the solved-structure universe.

Q: Which residues are buried vs exposed?
A: SASA measures how much of the protein is reachable by solvent. It is computed by rolling a water-sized probe over the atomic surface and summing the exposed area (Å²). Per-residue SASA distinguishes core (buried, low SASA) from surface (exposed, high SASA) residues; total SASA is a whole-molecule size measure.

Q: Which residues are in helices, strands, or loops?
A: Eight-state secondary structure (DSSP): H is the canonical α-helix, G the tighter 3₁₀-helix, I the wider π-helix; E/B are β-structure, T and S are turns and bends, and '-' is everything else. DSSP derives these from the pattern of main-chain N–H···O=C hydrogen bonds, not from the sequence.

Q: Where is each backbone atom in 3D?
A: Structure coordinates are given as an mmCIF _atom_site loop: one row per atom with element, residue name, chain id, sequence number, and x/y/z position in Å. Only the four main-chain atoms per residue are included here; side chains are omitted to keep the record compact.

Q: What if only a Cα trace is available?
A: Three-state secondary structure (P-SEA) collapses the eight DSSP classes into helix (a), strand (b), and coil (c). P-SEA assigns these from Cα geometry alone — distances and angles — without requiring backbone oxygens, so it works on any Cα trace.

Q: What do the rendered images show?
A: The six renders are orthographic views along the three Cartesian axes in both directions. Representation (cartoon, sticks, or surface) and color scheme (sequence-rainbow or by-chain) vary across proteins so the training set covers all the common visualization conventions.

Q: What does the local fold look like, residue by residue?
A: Foldseek's 3Di representation compresses backbone geometry into a per-residue letter drawn from a learned twenty-state alphabet. It captures the tertiary interaction pattern around each residue — which residues are packed against it in space, regardless of where they are in sequence.

Q: What do the diagnostic plots show?
A: The contact map is a binary N×N matrix image: pixel (i, j) is dark where Cα_i and Cα_j are within 8 Å and |i−j|>4. Because the |i−j|>4 filter removes local helical contacts, off-diagonal stripes parallel to the main diagonal indicate parallel β-sheets; stripes perpendicular to it indicate antiparallel β-sheets. The Ramachandran plot scatters every residue's (φ, ψ) pair against the sterically allowed regions. The PAE heatmap renders the predicted-aligned-error matrix.